Protein AF-A0A6S7KLM3-F1 (afdb_monomer_lite)

Foldseek 3Di:
DDDQADWDWDKDWDADPVVRDIDIDTPGTHDCPPNNALVSVLVRVCVVCVVVVHDLLPQQAAEDAPPCCQPPPPRHNQVVSQVVNVVVVRPHGHYYDHQPLQVLLVVVVVVQVVDPLSVVLLVLLQLLLCLQVVDPVSVVQLQPQDLPPDDVVVVVLLCVLVVLVVPDPDDDDPDPDPDDDDDDDDDDDDPDQQRADHADPRHLLVNLSNLVNCSSSVSSLLVSLVVLLPDDDDPPPVSNVSSVVSNVVSPDPSNSVCSNVSNVVSVVSNVVSVVSVDPPPPPPDD

Radius of gyration: 24.72 Å; chains: 1; bounding box: 56×42×71 Å

Secondary structure (DSSP, 8-state):
---SSPPEEEEEEEEETTTTEEEEEEEEEE--GGGG-HHHHHHHHHHHHHHTT--GGG---EEE---HHHH-TTT-HHHHHHHHHHHTT--S---EEE-HHHHHHHHHHHHHHT-HHHHHHHHHHHHHHHHHHT-HHHHHHHHH--TTS--HHHHHHHHHHHHTTTTS--S---------------------PPPP-PPPSS-GGGTHHHHHHHHHTHHHHHHHHHHHHH---STTHHHHHHHHHHHHHHT-HHHHHHHHHHHHHHHHHHHHHHHHHSTT--PPP-

Structure (mmCIF, N/CA/C/O backbone):
data_AF-A0A6S7KLM3-F1
#
_entry.id   AF-A0A6S7KLM3-F1
#
loop_
_atom_site.group_PDB
_atom_site.id
_atom_site.type_symbol
_atom_site.label_atom_id
_atom_site.label_alt_id
_atom_site.label_comp_id
_atom_site.label_asym_id
_atom_site.label_entity_id
_atom_site.label_seq_id
_atom_site.pdbx_PDB_ins_code
_atom_site.Cartn_x
_atom_site.Cartn_y
_atom_site.Cartn_z
_atom_site.occupancy
_atom_site.B_iso_or_equiv
_atom_site.auth_seq_id
_atom_site.auth_comp_id
_atom_site.auth_asym_id
_atom_site.auth_atom_id
_atom_site.pdbx_PDB_model_num
ATOM 1 N N . ARG A 1 1 ? 24.273 9.479 8.096 1.00 29.81 1 ARG A N 1
ATOM 2 C CA . ARG A 1 1 ? 23.680 10.542 7.249 1.00 29.81 1 ARG A CA 1
ATOM 3 C C . ARG A 1 1 ? 22.614 9.883 6.386 1.00 29.81 1 ARG A C 1
ATOM 5 O O . ARG A 1 1 ? 22.977 9.070 5.550 1.00 29.81 1 ARG A O 1
ATOM 12 N N . TYR A 1 2 ? 21.334 10.141 6.655 1.00 27.94 2 TYR A N 1
ATOM 13 C CA . TYR A 1 2 ? 20.240 9.697 5.788 1.00 27.94 2 TYR A CA 1
ATOM 14 C C . TYR A 1 2 ? 20.316 10.502 4.486 1.00 27.94 2 TYR A C 1
ATOM 16 O O . TYR A 1 2 ? 20.299 11.731 4.532 1.00 27.94 2 TYR A O 1
ATOM 24 N N . LEU A 1 3 ? 20.488 9.825 3.351 1.00 35.38 3 LEU A N 1
ATOM 25 C CA . LEU A 1 3 ? 20.366 10.457 2.039 1.00 35.38 3 LEU A CA 1
ATOM 26 C C . LEU A 1 3 ? 18.872 10.710 1.759 1.00 35.38 3 LEU A C 1
ATOM 28 O O . LEU A 1 3 ? 18.049 9.855 2.094 1.00 35.38 3 LEU A O 1
ATOM 32 N N . PRO A 1 4 ? 18.499 11.865 1.184 1.00 38.97 4 PRO A N 1
ATOM 33 C CA . PRO A 1 4 ? 17.130 12.122 0.759 1.00 38.97 4 PRO A CA 1
ATOM 34 C C . PRO A 1 4 ? 16.833 11.240 -0.461 1.00 38.97 4 PRO A C 1
ATOM 36 O O . PRO A 1 4 ? 17.441 11.405 -1.515 1.00 38.97 4 PRO A O 1
ATOM 39 N N . GLY A 1 5 ? 15.940 10.268 -0.282 1.00 54.34 5 GLY A N 1
ATOM 40 C CA . GLY A 1 5 ? 15.609 9.237 -1.267 1.00 54.34 5 GLY A CA 1
ATOM 41 C C . GLY A 1 5 ? 15.749 7.851 -0.642 1.00 54.34 5 GLY A C 1
ATOM 42 O O . GLY A 1 5 ? 16.851 7.429 -0.297 1.00 54.34 5 GLY A O 1
ATOM 43 N N . GLY A 1 6 ? 14.627 7.156 -0.437 1.00 66.81 6 GLY A N 1
ATOM 44 C CA . GLY A 1 6 ? 14.644 5.773 0.046 1.00 66.81 6 GLY A CA 1
ATOM 45 C C . GLY A 1 6 ? 15.422 4.842 -0.900 1.00 66.81 6 GLY A C 1
ATOM 46 O O . GLY A 1 6 ? 15.670 5.204 -2.052 1.00 66.81 6 GLY A O 1
ATOM 47 N N . PRO A 1 7 ? 15.840 3.653 -0.434 1.00 81.94 7 PRO A N 1
ATOM 48 C CA . PRO A 1 7 ? 16.515 2.686 -1.292 1.00 81.94 7 PRO A CA 1
ATOM 49 C C . PRO A 1 7 ? 15.589 2.186 -2.408 1.00 81.94 7 PRO A C 1
ATOM 51 O O . PRO A 1 7 ? 14.378 2.077 -2.220 1.00 81.94 7 PRO A O 1
ATOM 54 N N . ILE A 1 8 ? 16.175 1.826 -3.547 1.00 87.56 8 ILE A N 1
ATOM 55 C CA . ILE A 1 8 ? 15.478 1.187 -4.667 1.00 87.56 8 ILE A CA 1
ATOM 56 C C . ILE A 1 8 ? 15.732 -0.307 -4.597 1.00 87.56 8 ILE A C 1
ATOM 58 O O . ILE A 1 8 ? 16.882 -0.734 -4.544 1.00 87.56 8 ILE A O 1
ATOM 62 N N . SER A 1 9 ? 14.673 -1.107 -4.609 1.00 90.75 9 SER A N 1
ATOM 63 C CA . SER A 1 9 ? 14.779 -2.555 -4.787 1.00 90.75 9 SER A CA 1
ATOM 64 C C . SER A 1 9 ? 14.972 -2.899 -6.257 1.00 90.75 9 SER A C 1
ATOM 66 O O . SER A 1 9 ? 14.202 -2.432 -7.096 1.00 90.75 9 SER A O 1
ATOM 68 N N . ILE A 1 10 ? 15.934 -3.768 -6.555 1.00 92.31 10 ILE A N 1
ATOM 69 C CA . ILE A 1 10 ? 16.102 -4.337 -7.889 1.00 92.31 10 ILE A CA 1
ATOM 70 C C . ILE A 1 10 ? 15.686 -5.798 -7.864 1.00 92.31 10 ILE A C 1
ATOM 72 O O . ILE A 1 10 ? 16.210 -6.609 -7.098 1.00 92.31 10 ILE A O 1
ATOM 76 N N . VAL A 1 11 ? 14.750 -6.113 -8.748 1.00 92.44 11 VAL A N 1
ATOM 77 C CA . VAL A 1 11 ? 14.287 -7.462 -9.042 1.00 92.44 11 VAL A CA 1
ATOM 78 C C . VAL A 1 11 ? 14.438 -7.658 -10.542 1.00 92.44 11 VAL A C 1
ATOM 80 O O . VAL A 1 11 ? 14.061 -6.781 -11.319 1.00 92.44 11 VAL A O 1
ATOM 83 N N . VAL A 1 12 ? 15.007 -8.787 -10.949 1.00 93.00 12 VAL A N 1
ATOM 84 C CA . VAL A 1 12 ? 15.095 -9.174 -12.359 1.00 93.00 12 VAL A CA 1
ATOM 85 C C . VAL A 1 12 ? 14.238 -10.400 -12.606 1.00 93.00 12 VAL A C 1
ATOM 87 O O . VAL A 1 12 ? 14.231 -11.329 -11.801 1.00 93.00 12 VAL A O 1
ATOM 90 N N . ARG A 1 13 ? 13.533 -10.402 -13.736 1.00 91.88 13 ARG A N 1
ATOM 91 C CA . ARG A 1 13 ? 12.818 -11.569 -14.245 1.00 91.88 13 ARG A CA 1
ATOM 92 C C . ARG A 1 13 ? 13.507 -12.043 -15.515 1.00 91.88 13 ARG A C 1
ATOM 94 O O . ARG A 1 13 ? 13.741 -11.247 -16.423 1.00 91.88 13 ARG A O 1
ATOM 101 N N . TRP A 1 14 ? 13.857 -13.317 -15.557 1.00 90.62 14 TRP A N 1
ATOM 102 C CA . TRP A 1 14 ? 14.556 -13.951 -16.671 1.00 90.62 14 TRP A CA 1
ATOM 103 C C . TRP A 1 14 ? 13.931 -15.314 -16.968 1.00 90.62 14 TRP A C 1
ATOM 105 O O . TRP A 1 14 ? 13.088 -15.786 -16.211 1.00 90.62 14 TRP A O 1
ATOM 115 N N . VAL A 1 15 ? 14.279 -15.910 -18.105 1.00 90.19 15 VAL A N 1
ATOM 116 C CA . VAL A 1 15 ? 13.768 -17.227 -18.506 1.00 90.19 15 VAL A CA 1
ATOM 117 C C . VAL A 1 15 ? 14.889 -18.237 -18.351 1.00 90.19 15 VAL A C 1
ATOM 119 O O . VAL A 1 15 ? 15.942 -18.081 -18.976 1.00 90.19 15 VAL A O 1
ATOM 122 N N . ASP A 1 16 ? 14.653 -19.253 -17.530 1.00 89.69 16 ASP A N 1
ATOM 123 C CA . ASP A 1 16 ? 15.456 -20.463 -17.530 1.00 89.69 16 ASP A CA 1
ATOM 124 C C . ASP A 1 16 ? 15.030 -21.301 -18.736 1.00 89.69 16 ASP A C 1
ATOM 126 O O . ASP A 1 16 ? 13.899 -21.779 -18.825 1.00 89.69 16 ASP A O 1
ATOM 130 N N . VAL A 1 17 ? 15.929 -21.407 -19.711 1.00 90.50 17 VAL A N 1
ATOM 131 C CA . VAL A 1 17 ? 15.662 -22.098 -20.975 1.00 90.50 17 VAL A CA 1
ATOM 132 C C . VAL A 1 17 ? 15.613 -23.612 -20.775 1.00 90.50 17 VAL A C 1
ATOM 134 O O . VAL A 1 17 ? 14.893 -24.286 -21.506 1.00 90.50 17 VAL A O 1
ATOM 137 N N . GLU A 1 18 ? 16.337 -24.146 -19.790 1.00 92.19 18 GLU A N 1
ATOM 138 C CA . GLU A 1 18 ? 16.363 -25.582 -19.505 1.00 92.19 18 GLU A CA 1
ATOM 139 C C . GLU A 1 18 ? 15.082 -26.011 -18.792 1.00 92.19 18 GLU A C 1
ATOM 141 O O . GLU A 1 18 ? 14.456 -26.997 -19.180 1.00 92.19 18 GLU A O 1
ATOM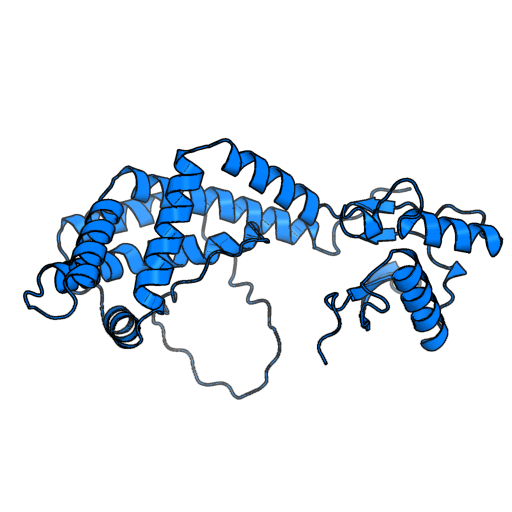 146 N N . ALA A 1 19 ? 14.653 -25.233 -17.796 1.00 90.56 19 ALA A N 1
ATOM 147 C CA . ALA A 1 19 ? 13.396 -25.474 -17.091 1.00 90.56 19 ALA A CA 1
ATOM 148 C C . ALA A 1 19 ? 12.158 -25.012 -17.885 1.00 90.56 19 ALA A C 1
ATOM 150 O O . ALA A 1 19 ? 11.041 -25.403 -17.555 1.00 90.56 19 ALA A O 1
ATOM 151 N N . ALA A 1 20 ? 12.341 -24.192 -18.928 1.00 88.88 20 ALA A N 1
ATOM 152 C CA . ALA A 1 20 ? 11.274 -23.484 -19.642 1.00 88.88 20 ALA A CA 1
ATOM 153 C C . ALA A 1 20 ? 10.367 -22.657 -18.704 1.00 88.88 20 ALA A C 1
ATOM 155 O O . ALA A 1 20 ? 9.162 -22.516 -18.928 1.00 88.88 20 ALA A O 1
ATOM 156 N N . GLU A 1 21 ? 10.959 -22.087 -17.653 1.00 88.50 21 GLU A N 1
ATOM 157 C CA . GLU A 1 21 ? 10.260 -21.341 -16.610 1.00 88.50 21 GLU A CA 1
ATOM 158 C C . GLU A 1 21 ? 10.758 -19.898 -16.531 1.00 88.50 21 GLU A C 1
ATOM 160 O O . GLU A 1 21 ? 11.937 -19.593 -16.716 1.00 88.50 21 GLU A O 1
ATOM 165 N N . ALA A 1 22 ? 9.841 -18.978 -16.228 1.00 88.94 22 ALA A N 1
ATOM 166 C CA . ALA A 1 22 ? 10.239 -17.651 -15.789 1.00 88.94 22 ALA A CA 1
ATOM 167 C C . ALA A 1 22 ? 10.767 -17.756 -14.353 1.00 88.94 22 ALA A C 1
ATOM 169 O O . ALA A 1 22 ? 10.122 -18.370 -13.505 1.00 88.94 22 ALA A O 1
ATOM 170 N N . VAL A 1 23 ? 11.895 -17.103 -14.076 1.00 90.06 23 VAL A N 1
ATOM 171 C CA . VAL A 1 23 ? 12.537 -17.016 -12.760 1.00 90.06 23 VAL A CA 1
ATOM 172 C C . VAL A 1 23 ? 12.632 -15.548 -12.345 1.00 90.06 23 VAL A C 1
ATOM 174 O O . VAL A 1 23 ? 13.011 -14.684 -13.136 1.00 90.06 23 VAL A O 1
ATOM 177 N N . GLU A 1 24 ? 12.258 -15.250 -11.102 1.00 91.19 24 GLU A N 1
ATOM 178 C CA . GLU A 1 24 ? 12.368 -13.922 -10.506 1.00 91.19 24 GLU A CA 1
ATOM 179 C C . GLU A 1 24 ? 13.455 -13.945 -9.436 1.00 91.19 24 GLU A C 1
ATOM 181 O O . GLU A 1 24 ? 13.487 -14.818 -8.569 1.00 91.19 24 GLU A O 1
ATOM 186 N N . THR A 1 25 ? 14.384 -12.998 -9.506 1.00 92.44 25 THR A N 1
ATOM 187 C CA . THR A 1 25 ? 15.531 -12.931 -8.603 1.00 92.44 25 THR A CA 1
ATOM 188 C C . THR A 1 25 ? 15.633 -11.537 -8.009 1.00 92.44 25 THR A C 1
ATOM 190 O O . THR A 1 25 ? 15.825 -10.546 -8.718 1.00 92.44 25 THR A O 1
ATOM 193 N N . PHE A 1 26 ? 15.519 -11.460 -6.685 1.00 93.19 26 PHE A N 1
ATOM 194 C CA . PHE A 1 26 ? 15.812 -10.242 -5.944 1.00 93.19 26 PHE A CA 1
ATOM 195 C C . PHE A 1 26 ? 17.327 -10.043 -5.875 1.00 93.19 26 PHE A C 1
ATOM 197 O O . PHE A 1 26 ? 18.039 -10.868 -5.307 1.00 93.19 26 PHE A O 1
ATOM 204 N N . LEU A 1 27 ? 17.815 -8.948 -6.455 1.00 92.75 27 LEU A N 1
ATOM 205 C CA . LEU A 1 27 ? 19.245 -8.642 -6.500 1.00 92.75 27 LEU A CA 1
ATOM 206 C C . LEU A 1 27 ? 19.699 -7.831 -5.284 1.00 92.75 27 LEU A C 1
ATOM 208 O O . LEU A 1 27 ? 20.828 -7.978 -4.820 1.00 92.75 27 LEU A O 1
ATOM 212 N N . GLY A 1 28 ? 18.817 -6.993 -4.737 1.00 90.62 28 GLY A N 1
ATOM 213 C CA . GLY A 1 28 ? 19.110 -6.223 -3.536 1.00 90.62 28 GLY A CA 1
ATOM 214 C C . GLY A 1 28 ? 18.509 -4.826 -3.543 1.00 90.62 28 GLY A C 1
ATOM 215 O O . GLY A 1 28 ? 17.669 -4.472 -4.372 1.00 90.62 28 GLY A O 1
ATOM 216 N N . PHE A 1 29 ? 18.972 -4.022 -2.589 1.00 92.00 29 PHE A N 1
ATOM 217 C CA . PHE A 1 29 ? 18.622 -2.614 -2.463 1.00 92.00 29 PHE A CA 1
ATOM 218 C C . PHE A 1 29 ? 19.799 -1.733 -2.876 1.00 92.00 29 PHE A C 1
ATOM 220 O O . PHE A 1 29 ? 20.900 -1.888 -2.349 1.00 92.00 29 PHE A O 1
ATOM 227 N N . LEU A 1 30 ? 19.557 -0.771 -3.764 1.00 89.62 30 LEU A N 1
ATOM 228 C CA . LEU A 1 30 ? 20.524 0.257 -4.126 1.00 89.62 30 LEU A CA 1
ATOM 229 C C . LEU A 1 30 ? 20.185 1.595 -3.465 1.00 89.62 30 LEU A C 1
ATOM 231 O O . LEU A 1 30 ? 19.010 1.955 -3.359 1.00 89.62 30 LEU A O 1
ATOM 235 N N . PRO A 1 31 ? 21.192 2.374 -3.040 1.00 86.38 31 PRO A N 1
ATOM 236 C CA . PRO A 1 31 ? 20.957 3.719 -2.542 1.00 86.38 31 PRO A CA 1
ATOM 237 C C . PRO A 1 31 ? 20.546 4.651 -3.689 1.00 86.38 31 PRO A C 1
ATOM 239 O O . PRO A 1 31 ? 21.206 4.697 -4.728 1.00 86.38 31 PRO A O 1
ATOM 242 N N . ALA A 1 32 ? 19.506 5.458 -3.477 1.00 80.69 32 ALA A N 1
ATOM 243 C CA . ALA A 1 32 ? 19.159 6.541 -4.391 1.00 80.69 32 ALA A CA 1
ATOM 244 C C . ALA A 1 32 ? 20.195 7.675 -4.270 1.00 80.69 32 ALA A C 1
ATOM 246 O O . ALA A 1 32 ? 20.144 8.510 -3.364 1.00 80.69 32 ALA A O 1
ATOM 247 N N . LYS A 1 33 ? 21.186 7.690 -5.167 1.00 80.25 33 LYS A N 1
ATOM 248 C CA . LYS A 1 33 ? 22.192 8.761 -5.233 1.00 80.25 33 LYS A CA 1
ATOM 249 C C . LYS A 1 33 ? 21.556 10.070 -5.728 1.00 80.25 33 LYS A C 1
ATOM 251 O O . LYS A 1 33 ? 20.559 10.056 -6.446 1.00 80.25 33 LYS A O 1
ATOM 256 N N . GLN A 1 34 ? 22.159 11.204 -5.356 1.00 70.62 34 GLN A N 1
ATOM 257 C CA . GLN A 1 34 ? 21.824 12.545 -5.872 1.00 70.62 34 GLN A CA 1
ATOM 258 C C . GLN A 1 34 ? 20.316 12.886 -5.846 1.00 70.62 34 GLN A C 1
ATOM 260 O O . GLN A 1 34 ? 19.773 13.400 -6.820 1.00 70.62 34 GLN A O 1
ATOM 265 N N . GLY A 1 35 ? 19.623 12.576 -4.744 1.00 71.50 35 GLY A N 1
ATOM 266 C CA . GLY A 1 35 ? 18.212 12.942 -4.561 1.00 71.50 35 GLY A CA 1
ATOM 267 C C . GLY A 1 35 ? 17.212 12.120 -5.380 1.00 71.50 35 GLY A C 1
ATOM 268 O O . GLY A 1 35 ? 16.055 12.515 -5.476 1.00 71.50 35 GLY A O 1
ATOM 269 N N . GLY A 1 36 ? 17.635 11.002 -5.984 1.00 81.69 36 GLY A N 1
ATOM 270 C CA . GLY A 1 36 ? 16.736 10.115 -6.727 1.00 81.69 36 GLY A CA 1
ATOM 271 C C . GLY A 1 36 ? 16.296 10.662 -8.086 1.00 81.69 36 GLY A C 1
ATOM 272 O O . GLY A 1 36 ? 15.195 10.364 -8.533 1.00 81.69 36 GLY A O 1
ATOM 273 N N . THR A 1 37 ? 17.126 11.469 -8.755 1.00 89.88 37 THR A N 1
ATOM 274 C CA . THR A 1 37 ? 16.833 11.914 -10.129 1.00 89.88 37 THR A CA 1
ATOM 275 C C . THR A 1 37 ? 16.872 10.742 -11.109 1.00 89.88 37 THR A C 1
ATOM 277 O O . THR A 1 37 ? 17.693 9.838 -10.967 1.00 89.88 37 THR A O 1
ATOM 280 N N . ALA A 1 38 ? 16.046 10.784 -12.158 1.00 91.75 38 ALA A N 1
ATOM 281 C CA . ALA A 1 38 ? 15.955 9.714 -13.157 1.00 91.75 38 ALA A CA 1
ATOM 282 C C . ALA A 1 38 ? 17.325 9.319 -13.735 1.00 91.75 38 ALA A C 1
ATOM 284 O O . ALA A 1 38 ? 17.634 8.133 -13.867 1.00 91.75 38 ALA A O 1
ATOM 285 N N . LYS A 1 39 ? 18.185 10.312 -14.004 1.00 92.44 39 LYS A N 1
ATOM 286 C CA . LYS A 1 39 ? 19.558 10.091 -14.469 1.00 92.44 39 LYS A CA 1
ATOM 287 C C . LYS A 1 39 ? 20.412 9.375 -13.427 1.00 92.44 39 LYS A C 1
ATOM 289 O O . LYS A 1 39 ? 21.012 8.356 -13.745 1.00 92.44 39 LYS A O 1
ATOM 294 N N . ALA A 1 40 ? 20.442 9.870 -12.190 1.00 91.69 40 ALA A N 1
ATOM 295 C CA . ALA A 1 40 ? 21.234 9.249 -11.133 1.00 91.69 40 ALA A CA 1
ATOM 296 C C . ALA A 1 40 ? 20.789 7.806 -10.855 1.00 91.69 40 ALA A C 1
ATOM 298 O O . ALA A 1 40 ? 21.630 6.948 -10.582 1.00 91.69 40 ALA A O 1
ATOM 299 N N . LEU A 1 41 ? 19.484 7.528 -10.954 1.00 92.44 41 LEU A N 1
ATOM 300 C CA . LEU A 1 41 ? 18.946 6.175 -10.843 1.00 92.44 41 LEU A CA 1
ATOM 301 C C . LEU A 1 41 ? 19.391 5.291 -12.005 1.00 92.44 41 LEU A C 1
ATOM 303 O O . LEU A 1 41 ? 19.863 4.185 -11.767 1.00 92.44 41 LEU A O 1
ATOM 307 N N . THR A 1 42 ? 19.293 5.795 -13.235 1.00 93.81 42 THR A N 1
ATOM 308 C CA . THR A 1 42 ? 19.734 5.079 -14.441 1.00 93.81 42 THR A CA 1
ATOM 309 C C . THR A 1 42 ? 21.207 4.699 -14.334 1.00 93.81 42 THR A C 1
ATOM 311 O O . THR A 1 42 ? 21.538 3.521 -14.438 1.00 93.81 42 THR A O 1
ATOM 314 N N . ASP A 1 43 ? 22.073 5.667 -14.027 1.00 93.44 43 ASP A N 1
ATOM 315 C CA . ASP A 1 43 ? 23.513 5.441 -13.876 1.00 93.44 43 ASP A CA 1
ATOM 316 C C . ASP A 1 43 ? 23.786 4.401 -12.774 1.00 93.44 43 ASP A C 1
ATOM 318 O O . ASP A 1 43 ? 24.522 3.440 -12.979 1.00 93.44 43 ASP A O 1
ATOM 322 N N . THR A 1 44 ? 23.114 4.531 -11.623 1.00 93.44 44 THR A N 1
ATOM 323 C CA . THR A 1 44 ? 23.278 3.612 -10.484 1.00 93.44 44 THR A CA 1
ATOM 324 C C . THR A 1 44 ? 22.858 2.179 -10.823 1.00 93.44 44 THR A C 1
ATOM 326 O O . THR A 1 44 ? 23.553 1.239 -10.438 1.00 93.44 44 THR A O 1
ATOM 329 N N . VAL A 1 45 ? 21.745 1.996 -11.541 1.00 93.88 45 VAL A N 1
ATOM 330 C CA . VAL A 1 45 ? 21.262 0.672 -11.962 1.00 93.88 45 VAL A CA 1
ATOM 331 C C . VAL A 1 45 ? 22.203 0.062 -13.000 1.00 93.88 45 VAL A C 1
ATOM 333 O O . VAL A 1 45 ? 22.598 -1.090 -12.845 1.00 93.88 45 VAL A O 1
ATOM 336 N N . LEU A 1 46 ? 22.609 0.820 -14.023 1.00 94.81 46 LEU A N 1
ATOM 337 C CA . LEU A 1 46 ? 23.515 0.328 -15.067 1.00 94.81 46 LEU A CA 1
ATOM 338 C C . LEU A 1 46 ? 24.896 -0.041 -14.508 1.00 94.81 46 LEU A C 1
ATOM 340 O O . LEU A 1 46 ? 25.463 -1.065 -14.889 1.00 94.81 46 LEU A O 1
ATOM 344 N N . ASP A 1 47 ? 25.439 0.760 -13.591 1.00 93.94 47 ASP A N 1
ATOM 345 C CA . ASP A 1 47 ? 26.696 0.457 -12.902 1.00 93.94 47 ASP A CA 1
ATOM 346 C C . ASP A 1 47 ? 26.585 -0.818 -12.069 1.00 93.94 47 ASP A C 1
ATOM 348 O O . ASP A 1 47 ? 27.471 -1.671 -12.117 1.00 93.94 47 ASP A O 1
ATOM 352 N N . TYR A 1 48 ? 25.483 -0.974 -11.334 1.00 94.38 48 TYR A N 1
ATOM 353 C CA . TYR A 1 48 ? 25.260 -2.154 -10.511 1.00 94.38 48 TYR A CA 1
ATOM 354 C C . TYR A 1 48 ? 25.116 -3.428 -11.346 1.00 94.38 48 TYR A C 1
ATOM 356 O O . TYR A 1 48 ? 25.780 -4.414 -11.039 1.00 94.38 48 TYR A O 1
ATOM 364 N N . LEU A 1 49 ? 24.316 -3.403 -12.420 1.00 94.75 49 LEU A N 1
ATOM 365 C CA . LEU A 1 49 ? 24.155 -4.547 -13.325 1.00 94.75 49 LEU A CA 1
ATOM 366 C C . LEU A 1 49 ? 25.506 -4.989 -13.906 1.00 94.75 49 LEU A C 1
ATOM 368 O O . LEU A 1 49 ? 25.843 -6.170 -13.842 1.00 94.75 49 LEU A O 1
ATOM 372 N N . ARG A 1 50 ? 26.328 -4.034 -14.362 1.00 94.69 50 ARG A N 1
ATOM 373 C CA . ARG A 1 50 ? 27.688 -4.313 -14.849 1.00 94.69 50 ARG A CA 1
ATOM 374 C C . ARG A 1 50 ? 28.584 -4.905 -13.764 1.00 94.69 50 ARG A C 1
ATOM 376 O O . ARG A 1 50 ? 29.308 -5.859 -14.031 1.00 94.69 50 ARG A O 1
ATOM 383 N N . HIS A 1 51 ? 28.515 -4.375 -12.544 1.00 94.44 51 HIS A N 1
ATOM 384 C CA . HIS A 1 51 ? 29.292 -4.871 -11.408 1.00 94.44 51 HIS A CA 1
ATOM 385 C C . HIS A 1 51 ? 28.962 -6.332 -11.065 1.00 94.44 51 HIS A C 1
ATOM 387 O O . HIS A 1 51 ? 29.859 -7.099 -10.730 1.00 94.44 51 HIS A O 1
ATOM 393 N N . ILE A 1 52 ? 27.695 -6.737 -11.175 1.00 94.00 52 ILE A N 1
ATOM 394 C CA . ILE A 1 52 ? 27.276 -8.135 -10.979 1.00 94.00 52 ILE A CA 1
ATOM 395 C C . ILE A 1 52 ? 27.350 -8.969 -12.265 1.00 94.00 52 ILE A C 1
ATOM 397 O O . ILE A 1 52 ? 26.782 -10.057 -12.323 1.00 94.00 52 ILE A O 1
ATOM 401 N N . THR A 1 53 ? 28.047 -8.482 -13.297 1.00 94.31 53 THR A N 1
ATOM 402 C CA . THR A 1 53 ? 28.265 -9.159 -14.588 1.00 94.31 53 THR A CA 1
ATOM 403 C C . THR A 1 53 ? 27.000 -9.444 -15.409 1.00 94.31 53 THR A C 1
ATOM 405 O O . THR A 1 53 ? 27.028 -10.243 -16.343 1.00 94.31 53 THR A O 1
ATOM 408 N N . LEU A 1 54 ? 25.892 -8.755 -15.120 1.00 93.81 54 LEU A N 1
ATOM 409 C CA . LEU A 1 54 ? 24.700 -8.771 -15.965 1.00 93.81 54 LEU A CA 1
ATOM 410 C C . LEU A 1 54 ? 24.822 -7.701 -17.048 1.00 93.81 54 LEU A C 1
ATOM 412 O O . LEU A 1 54 ? 24.903 -6.511 -16.751 1.00 93.81 54 LEU A O 1
ATOM 416 N N . ASP A 1 55 ? 24.798 -8.129 -18.309 1.00 94.00 55 ASP A N 1
ATOM 417 C CA . ASP A 1 55 ? 24.840 -7.224 -19.455 1.00 94.00 55 ASP A CA 1
ATOM 418 C C . ASP A 1 55 ? 23.515 -6.446 -19.590 1.00 94.00 55 ASP A C 1
ATOM 420 O O . ASP A 1 55 ? 22.483 -7.046 -19.922 1.00 94.00 55 ASP A O 1
ATOM 424 N N . PRO A 1 56 ? 23.513 -5.111 -19.397 1.00 93.88 56 PRO A N 1
ATOM 425 C CA . PRO A 1 56 ? 22.300 -4.314 -19.515 1.00 93.88 56 PRO A CA 1
ATOM 426 C C . PRO A 1 56 ? 21.690 -4.330 -20.926 1.00 93.88 56 PRO A C 1
ATOM 428 O O . PRO A 1 56 ? 20.496 -4.082 -21.066 1.00 93.88 56 PRO A O 1
ATOM 431 N N . LYS A 1 57 ? 22.444 -4.689 -21.978 1.00 94.06 57 LYS A N 1
ATOM 432 C CA . LYS A 1 57 ? 21.909 -4.835 -23.350 1.00 94.06 57 LYS A CA 1
ATOM 433 C C . LYS A 1 57 ? 20.861 -5.941 -23.473 1.00 94.06 57 LYS A C 1
ATOM 435 O O . LYS A 1 57 ? 20.091 -5.970 -24.435 1.00 94.06 57 LYS A O 1
ATOM 440 N N . ARG A 1 58 ? 20.823 -6.862 -22.505 1.00 92.62 58 ARG A N 1
ATOM 441 C CA . ARG A 1 58 ? 19.861 -7.968 -22.448 1.00 92.62 58 ARG A CA 1
ATOM 442 C C . ARG A 1 58 ? 18.523 -7.581 -21.821 1.00 92.62 58 ARG A C 1
ATOM 444 O O . ARG A 1 58 ? 17.643 -8.433 -21.741 1.00 92.62 58 ARG A O 1
ATOM 451 N N . ILE A 1 59 ? 18.337 -6.329 -21.402 1.00 94.00 59 ILE A N 1
ATOM 452 C CA . ILE A 1 59 ? 17.042 -5.845 -20.917 1.00 94.00 59 ILE A CA 1
ATOM 453 C C . ILE A 1 59 ? 16.019 -5.919 -22.061 1.00 94.00 59 ILE A C 1
ATOM 455 O O . ILE A 1 59 ? 16.208 -5.335 -23.128 1.00 94.00 59 ILE A O 1
ATOM 459 N N . ARG A 1 60 ? 14.925 -6.654 -21.829 1.00 93.62 60 ARG A N 1
ATOM 460 C CA . ARG A 1 60 ? 13.811 -6.832 -22.781 1.00 93.62 60 ARG A CA 1
ATOM 461 C C . ARG A 1 60 ? 12.485 -6.258 -22.302 1.00 93.62 60 ARG A C 1
ATOM 463 O O . ARG A 1 60 ? 11.541 -6.224 -23.072 1.00 93.62 60 ARG A O 1
ATOM 470 N N . GLY A 1 61 ? 12.418 -5.775 -21.069 1.00 93.38 61 GLY A N 1
ATOM 471 C CA . GLY A 1 61 ? 11.216 -5.190 -20.494 1.00 93.38 61 GLY A CA 1
ATOM 472 C C . GLY A 1 61 ? 11.556 -4.388 -19.249 1.00 93.38 61 GLY A C 1
ATOM 473 O O . GLY A 1 61 ? 12.616 -4.572 -18.646 1.00 93.38 61 GLY A O 1
ATOM 474 N N . GLN A 1 62 ? 10.673 -3.463 -18.897 1.00 93.50 62 GLN A N 1
ATOM 475 C CA . GLN A 1 62 ? 10.847 -2.541 -17.785 1.00 93.50 62 GLN A CA 1
ATOM 476 C C . GLN A 1 62 ? 9.538 -2.452 -16.995 1.00 93.50 62 GLN A C 1
ATOM 478 O O . GLN A 1 62 ? 8.495 -2.192 -17.587 1.00 93.50 62 GLN A O 1
ATOM 483 N N . GLY A 1 63 ? 9.581 -2.632 -15.672 1.00 91.69 63 GLY A N 1
ATOM 484 C CA . GLY A 1 63 ? 8.391 -2.571 -14.815 1.00 91.69 63 GLY A CA 1
ATOM 485 C C . GLY A 1 63 ? 8.647 -1.808 -13.517 1.00 91.69 63 GLY A C 1
ATOM 486 O O . GLY A 1 63 ? 9.513 -2.195 -12.735 1.00 91.69 63 GLY A O 1
ATOM 487 N N . TYR A 1 64 ? 7.912 -0.717 -13.292 1.00 89.94 64 TYR A N 1
ATOM 488 C CA . TYR A 1 64 ? 7.993 0.119 -12.080 1.00 89.94 64 TYR A CA 1
ATOM 489 C C . TYR A 1 64 ? 6.758 1.026 -11.936 1.00 89.94 64 TYR A C 1
ATOM 491 O O . TYR A 1 64 ? 5.816 0.949 -12.729 1.00 89.94 64 TYR A O 1
ATOM 499 N N . ASP A 1 65 ? 6.713 1.834 -10.870 1.00 84.31 65 ASP A N 1
ATOM 500 C CA . ASP A 1 65 ? 5.596 2.741 -10.592 1.00 84.31 65 ASP A CA 1
ATOM 501 C C . ASP A 1 65 ? 5.481 3.905 -11.597 1.00 84.31 65 ASP A C 1
ATOM 503 O O . ASP A 1 65 ? 6.348 4.155 -12.438 1.00 84.31 65 ASP A O 1
ATOM 507 N N . GLY A 1 66 ? 4.346 4.602 -11.526 1.00 83.81 66 GLY A N 1
ATOM 508 C CA . GLY A 1 66 ? 4.038 5.758 -12.363 1.00 83.81 66 GLY A CA 1
ATOM 509 C C . GLY A 1 66 ? 4.634 7.073 -11.857 1.00 83.81 66 GLY A C 1
ATOM 510 O O . GLY A 1 66 ? 4.188 8.131 -12.294 1.00 83.81 66 GLY A O 1
ATOM 511 N N . ALA A 1 67 ? 5.608 7.063 -10.938 1.00 86.75 67 ALA A N 1
ATOM 512 C CA . ALA A 1 67 ? 6.222 8.308 -10.495 1.00 86.75 67 ALA A CA 1
ATOM 513 C C . ALA A 1 67 ? 6.889 9.019 -11.683 1.00 86.75 67 ALA A C 1
ATOM 515 O O . ALA A 1 67 ? 7.463 8.380 -12.568 1.00 86.75 67 ALA A O 1
ATOM 516 N N . SER A 1 68 ? 6.853 10.355 -11.695 1.00 87.88 68 SER A N 1
ATOM 517 C CA . SER A 1 68 ? 7.409 11.165 -12.795 1.00 87.88 68 SER A CA 1
ATOM 518 C C . SER A 1 68 ? 8.894 10.865 -13.061 1.00 87.88 68 SER A C 1
ATOM 520 O O . SER A 1 68 ? 9.327 10.789 -14.207 1.00 87.88 68 SER A O 1
ATOM 522 N N . VAL A 1 69 ? 9.666 10.587 -12.006 1.00 90.19 69 VAL A N 1
ATOM 523 C CA . VAL A 1 69 ? 11.072 10.158 -12.107 1.00 90.19 69 VAL A CA 1
ATOM 524 C C . VAL A 1 69 ? 11.221 8.852 -12.896 1.00 90.19 69 VAL A C 1
ATOM 526 O O . VAL A 1 69 ? 12.175 8.696 -13.657 1.00 90.19 69 VAL A O 1
ATOM 529 N N . MET A 1 70 ? 10.290 7.917 -12.724 1.00 89.50 70 MET A N 1
ATOM 530 C CA . MET A 1 70 ? 10.362 6.585 -13.317 1.00 89.50 70 MET A CA 1
ATOM 531 C C . MET A 1 70 ? 9.774 6.556 -14.733 1.00 89.50 70 MET A C 1
ATOM 533 O O . MET A 1 70 ? 10.378 5.995 -15.645 1.00 89.50 70 MET A O 1
ATOM 537 N N . SER A 1 71 ? 8.628 7.211 -14.923 1.00 89.25 71 SER A N 1
ATOM 538 C CA . SER A 1 71 ? 7.775 7.092 -16.115 1.00 89.25 71 SER A CA 1
ATOM 539 C C . SER A 1 71 ? 7.647 8.376 -16.950 1.00 89.25 71 SER A C 1
ATOM 541 O O . SER A 1 71 ? 6.910 8.404 -17.936 1.00 89.25 71 SER A O 1
ATOM 543 N N . GLY A 1 72 ? 8.348 9.450 -16.573 1.00 89.62 72 GLY A N 1
ATOM 544 C CA . GLY A 1 72 ? 8.250 10.757 -17.219 1.00 89.62 72 GLY A CA 1
ATOM 545 C C . GLY A 1 72 ? 8.533 10.725 -18.724 1.00 89.62 72 GLY A C 1
ATOM 546 O O . GLY A 1 72 ? 9.544 10.192 -19.182 1.00 89.62 72 GLY A O 1
ATOM 547 N N . SER A 1 73 ? 7.670 11.383 -19.503 1.00 85.00 73 SER A N 1
ATOM 548 C CA . SER A 1 73 ? 7.723 11.398 -20.976 1.00 85.00 73 SER A CA 1
ATOM 549 C C . SER A 1 73 ? 8.977 12.058 -21.559 1.00 85.00 73 SER A C 1
ATOM 551 O O . SER A 1 73 ? 9.329 11.818 -22.714 1.00 85.00 73 SER A O 1
ATOM 553 N N . LYS A 1 74 ? 9.662 12.889 -20.768 1.00 82.19 74 LYS A N 1
ATOM 554 C CA . LYS A 1 74 ? 10.909 13.567 -21.132 1.00 82.19 74 LYS A CA 1
ATOM 555 C C . LYS A 1 74 ? 11.931 13.352 -20.021 1.00 82.19 74 LYS A C 1
ATOM 557 O O . LYS A 1 74 ? 11.924 14.061 -19.022 1.00 82.19 74 LYS A O 1
ATOM 562 N N . GLY A 1 75 ? 12.799 12.359 -20.199 1.00 87.00 75 GLY A N 1
ATOM 563 C CA . GLY A 1 75 ? 13.904 12.092 -19.272 1.00 87.00 75 GLY A CA 1
ATOM 564 C C . GLY A 1 75 ? 13.538 11.279 -18.029 1.00 87.00 75 GLY A C 1
ATOM 565 O O . GLY A 1 75 ? 14.326 11.270 -17.087 1.00 87.00 75 GLY A O 1
ATOM 566 N N . GLY A 1 76 ? 12.390 10.592 -18.019 1.00 92.06 76 GLY A N 1
ATOM 567 C CA . GLY A 1 76 ? 12.119 9.540 -17.038 1.00 92.06 76 GLY A CA 1
ATOM 568 C C . GLY A 1 76 ? 13.091 8.366 -17.186 1.00 92.06 76 GLY A C 1
ATOM 569 O O . GLY A 1 76 ? 13.691 8.167 -18.247 1.00 92.06 76 GLY A O 1
ATOM 570 N N . PHE A 1 77 ? 13.247 7.582 -16.120 1.00 93.88 77 PHE A N 1
ATOM 571 C CA . PHE A 1 77 ? 14.096 6.386 -16.098 1.00 93.88 77 PHE A CA 1
ATOM 572 C C . PHE A 1 77 ? 13.795 5.448 -17.282 1.00 93.88 77 PHE A C 1
ATOM 574 O O . PHE A 1 77 ? 14.720 4.975 -17.942 1.00 93.88 77 PHE A O 1
ATOM 581 N N . ASN A 1 78 ? 12.514 5.272 -17.631 1.00 94.25 78 ASN A N 1
ATOM 582 C CA . ASN A 1 78 ? 12.066 4.503 -18.796 1.00 94.25 78 ASN A CA 1
ATOM 583 C C . ASN A 1 78 ? 12.669 4.954 -20.124 1.00 94.25 78 ASN A C 1
ATOM 585 O O . ASN A 1 78 ? 13.114 4.133 -20.935 1.00 94.25 78 ASN A O 1
ATOM 589 N N . ILE A 1 79 ? 12.694 6.264 -20.351 1.00 94.38 79 ILE A N 1
ATOM 590 C CA . ILE A 1 79 ? 13.249 6.859 -21.560 1.00 94.38 79 ILE A CA 1
ATOM 591 C C . ILE A 1 79 ? 14.770 6.742 -21.548 1.00 94.38 79 ILE A C 1
ATOM 593 O O . ILE A 1 79 ? 15.361 6.425 -22.578 1.00 94.38 79 ILE A O 1
ATOM 597 N N . LEU A 1 80 ? 15.411 6.950 -20.397 1.00 95.69 80 LEU A N 1
ATOM 598 C CA . LEU A 1 80 ? 16.868 6.891 -20.282 1.00 95.69 80 LEU A CA 1
ATOM 599 C C . LEU A 1 80 ? 17.419 5.479 -20.519 1.00 95.69 80 LEU A C 1
ATOM 601 O O . LEU A 1 80 ? 18.365 5.335 -21.291 1.00 95.69 80 LEU A O 1
ATOM 605 N N . ILE A 1 81 ? 16.793 4.440 -19.958 1.00 95.44 81 ILE A N 1
ATOM 606 C CA . ILE A 1 81 ? 17.143 3.042 -20.260 1.00 95.44 81 ILE A CA 1
ATOM 607 C C . ILE A 1 81 ? 16.913 2.736 -21.743 1.00 95.44 81 ILE A C 1
ATOM 609 O O . ILE A 1 81 ? 17.783 2.167 -22.398 1.00 95.44 81 ILE A O 1
ATOM 613 N N . SER A 1 82 ? 15.783 3.168 -22.309 1.00 94.06 82 SER A N 1
ATOM 614 C CA . SER A 1 82 ? 15.491 2.957 -23.734 1.00 94.06 82 SER A CA 1
ATOM 615 C C . SER A 1 82 ? 16.522 3.631 -24.647 1.00 94.06 82 SER A C 1
ATOM 617 O O . SER A 1 82 ? 16.922 3.061 -25.661 1.00 94.06 82 SER A O 1
ATOM 619 N N . ASN A 1 83 ? 16.971 4.837 -24.294 1.00 94.69 83 ASN A N 1
ATOM 620 C CA . ASN A 1 83 ? 18.002 5.562 -25.033 1.00 94.69 83 ASN A CA 1
ATOM 621 C C . ASN A 1 83 ? 19.364 4.873 -24.923 1.00 94.69 83 ASN A C 1
ATOM 623 O O . ASN A 1 83 ? 20.044 4.735 -25.937 1.00 94.69 83 ASN A O 1
ATOM 627 N N . TYR A 1 84 ? 19.727 4.396 -23.728 1.00 95.19 84 TYR A N 1
ATOM 628 C CA . TYR A 1 84 ? 20.938 3.603 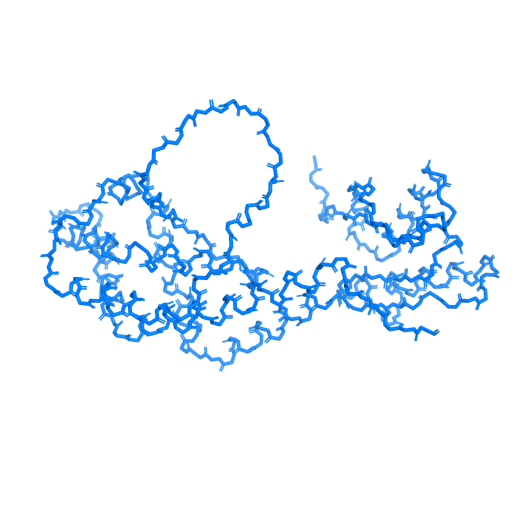-23.517 1.00 95.19 84 TYR A CA 1
ATOM 629 C C . TYR A 1 84 ? 20.947 2.346 -24.404 1.00 95.19 84 TYR A C 1
ATOM 631 O O . TYR A 1 84 ? 21.904 2.112 -25.140 1.00 95.19 84 TYR A O 1
ATOM 639 N N . LEU A 1 85 ? 19.851 1.579 -24.420 1.00 95.62 85 LEU A N 1
ATOM 640 C CA . LEU A 1 85 ? 19.740 0.373 -25.248 1.00 95.62 85 LEU A CA 1
ATOM 641 C C . LEU A 1 85 ? 19.914 0.684 -26.742 1.00 95.62 85 LEU A C 1
ATOM 643 O O . LEU A 1 85 ? 20.650 -0.019 -27.436 1.00 95.62 85 LEU A O 1
ATOM 647 N N . LYS A 1 86 ? 19.311 1.777 -27.226 1.00 94.50 86 LYS A N 1
ATOM 648 C CA . LYS A 1 86 ? 19.487 2.242 -28.611 1.00 94.50 86 LYS A CA 1
ATOM 649 C C . LYS A 1 86 ? 20.936 2.622 -28.914 1.00 94.50 86 LYS A C 1
ATOM 651 O O . LYS A 1 86 ? 21.440 2.241 -29.966 1.00 94.50 86 LYS A O 1
ATOM 656 N N . SER A 1 87 ? 21.614 3.338 -28.010 1.00 94.88 87 SER A N 1
ATOM 657 C CA . SER A 1 87 ? 23.026 3.707 -28.205 1.00 94.88 87 SER A CA 1
ATOM 658 C C . SER A 1 87 ? 23.966 2.502 -28.226 1.00 94.88 87 SER A C 1
ATOM 660 O O . SER A 1 87 ? 24.995 2.545 -28.889 1.00 94.88 87 SER A O 1
ATOM 662 N N . GLU A 1 88 ? 23.591 1.408 -27.561 1.00 94.62 88 GLU A N 1
ATOM 663 C CA . GLU A 1 88 ? 24.353 0.155 -27.537 1.00 94.62 88 GLU A CA 1
ATOM 664 C C . GLU A 1 88 ? 24.031 -0.793 -28.709 1.00 94.62 88 GLU A C 1
ATOM 666 O O . GLU A 1 88 ? 24.529 -1.922 -28.739 1.00 94.62 88 GLU A O 1
ATOM 671 N N . GLY A 1 89 ? 23.206 -0.355 -29.670 1.00 93.50 89 GLY A N 1
ATOM 672 C CA . GLY A 1 89 ? 22.853 -1.115 -30.872 1.00 93.50 89 GLY A CA 1
ATOM 673 C C . GLY A 1 89 ? 21.720 -2.131 -30.686 1.00 93.50 89 GLY A C 1
ATOM 674 O O . GLY A 1 89 ? 21.526 -2.997 -31.538 1.00 93.50 89 GLY A O 1
ATOM 675 N N . VAL A 1 90 ? 20.959 -2.056 -29.590 1.00 94.06 90 VAL A N 1
ATOM 676 C CA . VAL A 1 90 ? 19.828 -2.960 -29.348 1.00 94.06 90 VAL A CA 1
ATOM 677 C C . VAL A 1 90 ? 18.623 -2.526 -30.187 1.00 94.06 90 VAL A C 1
ATOM 679 O O . VAL A 1 90 ? 18.074 -1.443 -29.997 1.00 94.06 90 VAL A O 1
ATOM 682 N N . THR A 1 91 ? 18.198 -3.388 -31.112 1.00 87.50 91 THR A N 1
ATOM 683 C CA . THR A 1 91 ? 17.101 -3.108 -32.058 1.00 87.50 91 THR A CA 1
ATOM 684 C C . THR A 1 91 ? 15.719 -3.487 -31.529 1.00 87.50 91 THR A C 1
ATOM 686 O O . THR A 1 91 ? 14.730 -2.854 -31.890 1.00 87.50 91 THR A O 1
ATOM 689 N N . SER A 1 92 ? 15.635 -4.494 -30.655 1.00 88.38 92 SER A N 1
ATOM 690 C CA . SER A 1 92 ? 14.377 -4.881 -30.007 1.00 88.38 92 SER A CA 1
ATOM 691 C C . SER A 1 92 ? 14.003 -3.867 -28.922 1.00 88.38 92 SER A C 1
ATOM 693 O O . SER A 1 92 ? 14.840 -3.584 -28.059 1.00 88.38 92 SER A O 1
ATOM 695 N N . PRO A 1 93 ? 12.758 -3.359 -28.896 1.00 86.06 93 PRO A N 1
ATOM 696 C CA . PRO A 1 93 ? 12.311 -2.466 -27.836 1.00 86.06 93 PRO A CA 1
ATOM 697 C C . PRO A 1 93 ? 12.268 -3.196 -26.487 1.00 86.06 93 PRO A C 1
ATOM 699 O O . PRO A 1 93 ? 12.008 -4.397 -26.427 1.00 86.06 93 PRO A O 1
ATOM 702 N N . ALA A 1 94 ? 12.498 -2.448 -25.408 1.00 92.25 94 ALA A N 1
ATOM 703 C CA . ALA A 1 94 ? 12.257 -2.884 -24.036 1.00 92.25 94 ALA A CA 1
ATOM 704 C C . ALA A 1 94 ? 11.051 -2.103 -23.487 1.00 92.25 94 ALA A C 1
ATOM 706 O O . ALA A 1 94 ? 11.249 -1.018 -22.923 1.00 92.25 94 ALA A O 1
ATOM 707 N N . PRO A 1 95 ? 9.809 -2.576 -23.716 1.00 91.06 95 PRO A N 1
ATOM 708 C CA . PRO A 1 95 ? 8.607 -1.851 -23.330 1.00 91.06 95 PRO A CA 1
ATOM 709 C C . PRO A 1 95 ? 8.565 -1.588 -21.826 1.00 91.06 95 PRO A C 1
ATOM 711 O O . PRO A 1 95 ? 9.037 -2.388 -21.015 1.00 91.06 95 PRO A O 1
ATOM 714 N N . PHE A 1 96 ? 7.993 -0.440 -21.478 1.00 91.06 96 PHE A N 1
ATOM 715 C CA . PHE A 1 96 ? 7.715 -0.063 -20.104 1.00 91.06 96 PHE A CA 1
ATOM 716 C C . PHE A 1 96 ? 6.268 -0.408 -19.747 1.00 91.06 96 PHE A C 1
ATOM 718 O O . PHE A 1 96 ? 5.342 0.000 -20.446 1.00 91.06 96 PHE A O 1
ATOM 725 N N . VAL A 1 97 ? 6.098 -1.132 -18.642 1.00 89.75 97 VAL A N 1
ATOM 726 C CA . VAL A 1 97 ? 4.813 -1.538 -18.078 1.00 89.75 97 VAL A CA 1
ATOM 727 C C . VAL A 1 97 ? 4.632 -0.871 -16.716 1.00 89.75 97 VAL A C 1
ATOM 729 O O . VAL A 1 97 ? 5.464 -1.005 -15.813 1.00 89.75 97 VAL A O 1
ATOM 732 N N . HIS A 1 98 ? 3.523 -0.150 -16.557 1.00 87.62 98 HIS A N 1
ATOM 733 C CA . HIS A 1 98 ? 3.153 0.440 -15.275 1.00 87.62 98 HIS A CA 1
ATOM 734 C C . HIS A 1 98 ? 2.803 -0.642 -14.253 1.00 87.62 98 HIS A C 1
ATOM 736 O O . HIS A 1 98 ? 2.088 -1.597 -14.550 1.00 87.62 98 HIS A O 1
ATOM 742 N N . CYS A 1 99 ? 3.250 -0.453 -13.013 1.00 88.75 99 CYS A N 1
ATOM 743 C CA . CYS A 1 99 ? 2.926 -1.356 -11.919 1.00 88.75 99 CYS A CA 1
ATOM 744 C C . CYS A 1 99 ? 1.407 -1.420 -11.666 1.00 88.75 99 CYS A C 1
ATOM 746 O O . CYS A 1 99 ? 0.806 -0.482 -11.137 1.00 88.75 99 CYS A O 1
ATOM 748 N N . ALA A 1 100 ? 0.789 -2.558 -11.989 1.00 87.44 100 ALA A N 1
ATOM 749 C CA . ALA A 1 100 ? -0.651 -2.756 -11.836 1.00 87.44 100 ALA A CA 1
ATOM 750 C C . ALA A 1 100 ? -1.124 -2.607 -10.380 1.00 87.44 100 ALA A C 1
ATOM 752 O O . ALA A 1 100 ? -2.180 -2.029 -10.126 1.00 87.44 100 ALA A O 1
ATOM 753 N N . SER A 1 101 ? -0.326 -3.059 -9.406 1.00 85.44 101 SER A N 1
ATOM 754 C CA . SER A 1 101 ? -0.659 -2.910 -7.983 1.00 85.44 101 SER A CA 1
ATOM 755 C C . SER A 1 101 ? -0.609 -1.450 -7.514 1.00 85.44 101 SER A C 1
ATOM 757 O O . SER A 1 101 ? -1.397 -1.055 -6.654 1.00 85.44 101 SER A O 1
ATOM 759 N N . HIS A 1 102 ? 0.256 -0.624 -8.112 1.00 84.38 102 HIS A N 1
ATOM 760 C CA . HIS A 1 102 ? 0.257 0.818 -7.879 1.00 84.38 102 HIS A CA 1
ATOM 761 C C . HIS A 1 102 ? -0.994 1.473 -8.473 1.00 84.38 102 HIS A C 1
ATOM 763 O O . HIS A 1 102 ? -1.659 2.235 -7.777 1.00 84.38 102 HIS A O 1
ATOM 769 N N . ASN A 1 103 ? -1.368 1.117 -9.707 1.00 88.50 103 ASN A N 1
ATOM 770 C CA . ASN A 1 103 ? -2.579 1.630 -10.356 1.00 88.50 103 ASN A CA 1
ATOM 771 C C . ASN A 1 103 ? -3.847 1.273 -9.570 1.00 88.50 103 ASN A C 1
ATOM 773 O O . ASN A 1 103 ? -4.682 2.142 -9.337 1.00 88.50 103 ASN A O 1
ATOM 777 N N . LEU A 1 104 ? -3.962 0.027 -9.093 1.00 90.06 104 LEU A N 1
ATOM 778 C CA . LEU A 1 104 ? -5.056 -0.382 -8.208 1.00 90.06 104 LEU A CA 1
ATOM 779 C C . LEU A 1 104 ? -5.109 0.503 -6.956 1.00 90.06 104 LEU A C 1
ATOM 781 O O . LEU A 1 104 ? -6.172 0.982 -6.575 1.00 90.06 104 LEU A O 1
ATOM 785 N N . ASN A 1 105 ? -3.960 0.758 -6.330 1.00 90.12 105 ASN A N 1
ATOM 786 C CA . ASN A 1 105 ? -3.891 1.602 -5.143 1.00 90.12 105 ASN A CA 1
ATOM 787 C C . ASN A 1 105 ? -4.280 3.065 -5.426 1.00 90.12 105 ASN A C 1
ATOM 789 O O . ASN A 1 105 ? -4.901 3.682 -4.568 1.00 90.12 105 ASN A O 1
ATOM 793 N N . LEU A 1 106 ? -3.947 3.610 -6.602 1.00 89.19 106 LEU A N 1
ATOM 794 C CA . LEU A 1 106 ? -4.372 4.951 -7.023 1.00 89.19 106 LEU A CA 1
ATOM 795 C C . LEU A 1 106 ? -5.893 5.032 -7.186 1.00 89.19 106 LEU A C 1
ATOM 797 O O . LEU A 1 106 ? -6.517 5.869 -6.546 1.00 89.19 106 LEU A O 1
ATOM 801 N N . VAL A 1 107 ? -6.493 4.102 -7.935 1.00 91.25 107 VAL A N 1
ATOM 802 C CA . VAL A 1 107 ? -7.953 4.054 -8.128 1.00 91.25 107 VAL A CA 1
ATOM 803 C C . VAL A 1 107 ? -8.689 3.944 -6.790 1.00 91.25 107 VAL A C 1
ATOM 805 O O . VAL A 1 107 ? -9.720 4.579 -6.593 1.00 91.25 107 VAL A O 1
ATOM 808 N N . LEU A 1 108 ? -8.152 3.168 -5.844 1.00 91.62 108 LEU A N 1
ATOM 809 C CA . LEU A 1 108 ? -8.732 3.038 -4.506 1.00 91.62 108 LEU A CA 1
ATOM 810 C C . LEU A 1 108 ? -8.609 4.312 -3.664 1.00 91.62 108 LEU A C 1
ATOM 812 O O . LEU A 1 108 ? -9.542 4.618 -2.925 1.00 91.62 108 LEU A O 1
ATOM 816 N N . ASN A 1 109 ? -7.490 5.043 -3.760 1.00 90.81 109 ASN A N 1
ATOM 817 C CA . ASN A 1 109 ? -7.373 6.356 -3.120 1.00 90.81 109 ASN A CA 1
ATOM 818 C C . ASN A 1 109 ? -8.467 7.287 -3.649 1.00 90.81 109 ASN A C 1
ATOM 820 O O . ASN A 1 109 ? -9.259 7.786 -2.854 1.00 90.81 109 ASN A O 1
ATOM 824 N N . ASP A 1 110 ? -8.569 7.429 -4.971 1.00 91.12 110 ASP A N 1
ATOM 825 C CA . ASP A 1 110 ? -9.524 8.338 -5.611 1.00 91.12 110 ASP A CA 1
ATOM 826 C C . ASP A 1 110 ? -10.980 7.968 -5.274 1.00 91.12 110 ASP A C 1
ATOM 828 O O . ASP A 1 110 ? -11.801 8.834 -4.967 1.00 91.12 110 ASP A O 1
ATOM 832 N N . ALA A 1 111 ? -11.301 6.668 -5.271 1.00 91.06 111 ALA A N 1
ATOM 833 C CA . ALA A 1 111 ? -12.635 6.166 -4.942 1.00 91.06 111 ALA A CA 1
ATOM 834 C C . ALA A 1 111 ? -13.037 6.415 -3.479 1.00 91.06 111 ALA A C 1
ATOM 836 O O . ALA A 1 111 ? -14.216 6.594 -3.179 1.00 91.06 111 ALA A O 1
ATOM 837 N N . VAL A 1 112 ? -12.081 6.414 -2.549 1.00 91.06 112 VAL A N 1
ATOM 838 C CA . VAL A 1 112 ? -12.358 6.732 -1.141 1.00 91.06 112 VAL A CA 1
ATOM 839 C C . VAL A 1 112 ? -12.431 8.236 -0.936 1.00 91.06 112 VAL A C 1
ATOM 841 O O . VAL A 1 112 ? -13.295 8.703 -0.198 1.00 91.06 112 VAL A O 1
ATOM 844 N N . GLU A 1 113 ? -11.544 8.997 -1.573 1.00 90.31 113 GLU A N 1
ATOM 845 C CA . GLU A 1 113 ? -11.480 10.452 -1.428 1.00 90.31 113 GLU A CA 1
ATOM 846 C C . GLU A 1 113 ? -12.739 11.159 -1.947 1.00 90.31 113 GLU A C 1
ATOM 848 O O . GLU A 1 113 ? -13.075 12.244 -1.475 1.00 90.31 113 GLU A O 1
ATOM 853 N N . CYS A 1 114 ? -13.493 10.534 -2.854 1.00 92.38 114 CYS A N 1
ATOM 854 C CA . CYS A 1 114 ? -14.770 11.070 -3.317 1.00 92.38 114 CYS A CA 1
ATOM 855 C C . CYS A 1 114 ? -15.974 10.706 -2.424 1.00 92.38 114 CYS A C 1
ATOM 857 O O . CYS A 1 114 ? -17.079 11.190 -2.671 1.00 92.38 114 CYS A O 1
ATOM 859 N N . ASN A 1 115 ? -15.789 9.891 -1.376 1.00 93.50 115 ASN A N 1
ATOM 860 C CA . ASN A 1 115 ? -16.866 9.412 -0.508 1.00 93.50 115 ASN A CA 1
ATOM 861 C C . ASN A 1 115 ? -16.650 9.825 0.962 1.00 93.50 115 ASN A C 1
ATOM 863 O O . ASN A 1 115 ? -15.799 9.287 1.675 1.00 93.50 115 ASN A O 1
ATOM 867 N N . ALA A 1 116 ? -17.484 10.753 1.443 1.00 95.31 116 ALA A N 1
ATOM 868 C CA . ALA A 1 116 ? -17.388 11.292 2.800 1.00 95.31 116 ALA A CA 1
ATOM 869 C C . ALA A 1 116 ? -17.556 10.224 3.896 1.00 95.31 116 ALA A C 1
ATOM 871 O O . ALA A 1 116 ? -16.844 10.265 4.899 1.00 95.31 116 ALA A O 1
ATOM 872 N N . ASP A 1 117 ? -18.447 9.247 3.711 1.00 94.62 117 ASP A N 1
ATOM 873 C CA . ASP A 1 117 ? -18.672 8.184 4.696 1.00 94.62 117 ASP A CA 1
ATOM 874 C C . ASP A 1 117 ? -17.441 7.289 4.853 1.00 94.62 117 ASP A C 1
ATOM 876 O O . ASP A 1 117 ? -17.066 6.914 5.963 1.00 94.62 117 ASP A O 1
ATOM 880 N N . SER A 1 118 ? -16.758 7.015 3.745 1.00 94.31 118 SER A N 1
ATOM 881 C CA . SER A 1 118 ? -15.522 6.238 3.699 1.00 94.31 118 SER A CA 1
ATOM 882 C C . SER A 1 118 ? -14.381 6.988 4.379 1.00 94.31 118 SER A C 1
ATOM 884 O O . SER A 1 118 ? -13.673 6.418 5.211 1.00 94.31 118 SER A O 1
ATOM 886 N N . ILE A 1 119 ? -14.236 8.284 4.090 1.00 94.62 119 ILE A N 1
ATOM 887 C CA . ILE A 1 119 ? -13.264 9.154 4.766 1.00 94.62 119 ILE A CA 1
ATOM 888 C C . ILE A 1 119 ? -13.518 9.164 6.277 1.00 94.62 119 ILE A C 1
ATOM 890 O O . ILE A 1 119 ? -12.593 8.944 7.062 1.00 94.62 119 ILE A O 1
ATOM 894 N N . ASN A 1 120 ? -14.768 9.383 6.690 1.00 95.44 120 ASN A N 1
ATOM 895 C CA . ASN A 1 120 ? -15.160 9.425 8.096 1.00 95.44 120 ASN A CA 1
ATOM 896 C C . ASN A 1 120 ? -14.896 8.087 8.794 1.00 95.44 120 ASN A C 1
ATOM 898 O O . ASN A 1 120 ? -14.338 8.068 9.890 1.00 95.44 120 ASN A O 1
ATOM 902 N N . PHE A 1 121 ? -15.222 6.973 8.138 1.00 96.19 121 PHE A N 1
ATOM 903 C CA . PHE A 1 121 ? -14.955 5.631 8.640 1.00 96.19 121 PHE A CA 1
ATOM 904 C C . PHE A 1 121 ? -13.462 5.395 8.904 1.00 96.19 121 PHE A C 1
ATOM 906 O O . PHE A 1 121 ? -13.080 5.013 10.011 1.00 96.19 121 PHE A O 1
ATOM 913 N N . PHE A 1 122 ? -12.590 5.653 7.923 1.00 95.69 122 PHE A N 1
ATOM 914 C CA . PHE A 1 122 ? -11.149 5.459 8.115 1.00 95.69 122 PHE A CA 1
ATOM 915 C C . PHE A 1 122 ? -10.556 6.451 9.123 1.00 95.69 122 PHE A C 1
ATOM 917 O O . PHE A 1 122 ? -9.638 6.092 9.861 1.00 95.69 122 PHE A O 1
ATOM 924 N N . SER A 1 123 ? -11.103 7.665 9.212 1.00 95.50 123 SER A N 1
ATOM 925 C CA . SER A 1 123 ? -10.730 8.629 10.250 1.00 95.50 123 SER A CA 1
ATOM 926 C C . SER A 1 123 ? -11.057 8.108 11.654 1.00 95.50 123 SER A C 1
ATOM 928 O O . SER A 1 123 ? -10.204 8.147 12.542 1.00 95.50 123 SER A O 1
ATOM 930 N N . ASP A 1 124 ? -12.245 7.527 11.841 1.00 96.25 124 ASP A N 1
ATOM 931 C CA . ASP A 1 124 ? -12.651 6.920 13.110 1.00 96.25 124 ASP A CA 1
ATOM 932 C C . ASP A 1 124 ? -11.743 5.742 13.498 1.00 96.25 124 ASP A C 1
ATOM 934 O O . ASP A 1 124 ? -11.312 5.654 14.650 1.00 96.25 124 ASP A O 1
ATOM 938 N N . LEU A 1 125 ? -11.385 4.865 12.550 1.00 96.38 125 LEU A N 1
ATOM 939 C CA . LEU A 1 125 ? -10.448 3.763 12.809 1.00 96.38 125 LEU A CA 1
ATOM 940 C C . LEU A 1 125 ? -9.070 4.265 13.259 1.00 96.38 125 LEU A C 1
ATOM 942 O O . LEU A 1 125 ? -8.481 3.718 14.197 1.00 96.38 125 LEU A O 1
ATOM 946 N N . GLU A 1 126 ? -8.555 5.307 12.607 1.00 95.69 126 GLU A N 1
ATOM 947 C CA . GLU A 1 126 ? -7.273 5.917 12.961 1.00 95.69 126 GLU A CA 1
ATOM 948 C C . GLU A 1 126 ? -7.346 6.596 14.338 1.00 95.69 126 GLU A C 1
ATOM 950 O O . GLU A 1 126 ? -6.394 6.516 15.119 1.00 95.69 126 GLU A O 1
ATOM 955 N N . GLU A 1 127 ? -8.473 7.220 14.691 1.00 96.19 127 GLU A N 1
ATOM 956 C CA . GLU A 1 127 ? -8.681 7.810 16.016 1.00 96.19 127 GLU A CA 1
ATOM 957 C C . GLU A 1 127 ? -8.715 6.738 17.116 1.00 96.19 127 GLU A C 1
ATOM 959 O O . GLU A 1 127 ? -8.018 6.883 18.125 1.00 96.19 127 GLU A O 1
ATOM 964 N N . ILE A 1 128 ? -9.437 5.631 16.897 1.00 95.62 128 ILE A N 1
ATOM 965 C CA . ILE A 1 128 ? -9.471 4.475 17.809 1.00 95.62 128 ILE A CA 1
ATOM 966 C C . ILE A 1 128 ? -8.055 3.922 18.003 1.00 95.62 128 ILE A C 1
ATOM 968 O O . ILE A 1 128 ? -7.589 3.779 19.139 1.00 95.62 128 ILE A O 1
ATOM 972 N N . TYR A 1 129 ? -7.338 3.657 16.906 1.00 95.31 129 TYR A N 1
ATOM 973 C CA . TYR A 1 129 ? -5.964 3.159 16.957 1.00 95.31 129 TYR A CA 1
ATOM 974 C C . TYR A 1 129 ? -5.060 4.086 17.778 1.00 95.31 129 TYR A C 1
ATOM 976 O O . TYR A 1 129 ? -4.349 3.627 18.680 1.00 95.31 129 TYR A O 1
ATOM 984 N N . ASN A 1 130 ? -5.096 5.388 17.483 1.00 94.69 130 ASN A N 1
ATOM 985 C CA . ASN A 1 130 ? -4.260 6.384 18.142 1.00 94.69 130 ASN A CA 1
ATOM 986 C C . ASN A 1 130 ? -4.612 6.541 19.620 1.00 94.69 130 ASN A C 1
ATOM 988 O O . ASN A 1 130 ? -3.714 6.730 20.439 1.00 94.69 130 ASN A O 1
ATOM 992 N N . PHE A 1 131 ? -5.889 6.462 19.984 1.00 94.44 131 PHE A N 1
ATOM 993 C CA . PHE A 1 131 ? -6.305 6.561 21.375 1.00 94.44 131 PHE A CA 1
ATOM 994 C C . PHE A 1 131 ? -5.684 5.444 22.216 1.00 94.44 131 PHE A C 1
ATOM 996 O O . PHE A 1 131 ? -5.028 5.733 23.219 1.00 94.44 131 PHE A O 1
ATOM 1003 N N . PHE A 1 132 ? -5.802 4.187 21.790 1.00 92.38 132 PHE A N 1
ATOM 1004 C CA . PHE A 1 132 ? -5.266 3.056 22.548 1.00 92.38 132 PHE A CA 1
ATOM 1005 C C . PHE A 1 132 ? -3.735 2.979 22.509 1.00 92.38 132 PHE A C 1
ATOM 1007 O O . PHE A 1 132 ? -3.115 2.863 23.564 1.00 92.38 132 PHE A O 1
ATOM 1014 N N . ASN A 1 133 ? -3.105 3.137 21.339 1.00 90.00 133 ASN A N 1
ATOM 1015 C CA . ASN A 1 133 ? -1.652 2.959 21.202 1.00 90.00 133 ASN A CA 1
ATOM 1016 C C . ASN A 1 133 ? -0.814 4.119 21.756 1.00 90.00 133 ASN A C 1
ATOM 1018 O O . ASN A 1 133 ? 0.373 3.944 22.012 1.00 90.00 133 ASN A O 1
ATOM 1022 N N . LYS A 1 134 ? -1.403 5.299 21.995 1.00 89.38 134 LYS A N 1
ATOM 1023 C CA . LYS A 1 134 ? -0.698 6.409 22.664 1.00 89.38 134 LYS A CA 1
ATOM 1024 C C . LYS A 1 134 ? -0.514 6.203 24.173 1.00 89.38 134 LYS A C 1
ATOM 1026 O O . LYS A 1 134 ? 0.142 7.024 24.803 1.00 89.38 134 LYS A O 1
ATOM 1031 N N . SER A 1 135 ? -1.087 5.152 24.769 1.00 88.25 135 SER A N 1
ATOM 1032 C CA . SER A 1 135 ? -0.916 4.844 26.194 1.00 88.25 135 SER A CA 1
ATOM 1033 C C . SER A 1 135 ? -0.681 3.358 26.428 1.00 88.25 135 SER A C 1
ATOM 1035 O O . SER A 1 135 ? -1.508 2.512 26.079 1.00 88.25 135 SER A O 1
ATOM 1037 N N . ILE A 1 136 ? 0.428 3.057 27.106 1.00 86.94 136 ILE A N 1
ATOM 1038 C CA . ILE A 1 136 ? 0.785 1.699 27.532 1.00 86.94 136 ILE A CA 1
ATOM 1039 C C . ILE A 1 136 ? -0.309 1.131 28.439 1.00 86.94 136 ILE A C 1
ATOM 1041 O O . ILE A 1 136 ? -0.728 -0.007 28.250 1.00 86.94 136 ILE A O 1
ATOM 1045 N N . ASN A 1 137 ? -0.841 1.945 29.356 1.00 86.56 137 ASN A N 1
ATOM 1046 C CA . ASN A 1 137 ? -1.890 1.522 30.283 1.00 86.56 137 ASN A CA 1
ATOM 1047 C C . ASN A 1 137 ? -3.182 1.156 29.545 1.00 86.56 137 ASN A C 1
ATOM 1049 O O . ASN A 1 137 ? -3.756 0.109 29.821 1.00 86.56 137 ASN A O 1
ATOM 1053 N N . ARG A 1 138 ? -3.612 1.966 28.565 1.00 88.88 138 ARG A N 1
ATOM 1054 C CA . ARG A 1 138 ? -4.816 1.662 27.767 1.00 88.88 138 ARG A CA 1
ATOM 1055 C C . ARG A 1 138 ? -4.625 0.430 26.895 1.00 88.88 138 ARG A C 1
ATOM 1057 O O . ARG A 1 138 ? -5.544 -0.367 26.755 1.00 88.88 138 ARG A O 1
ATOM 1064 N N . THR A 1 139 ? -3.433 0.255 26.334 1.00 88.06 139 THR A N 1
ATOM 1065 C CA . THR A 1 139 ? -3.089 -0.944 25.561 1.00 88.06 139 THR A CA 1
ATOM 1066 C C . THR A 1 139 ? -3.101 -2.195 26.443 1.00 88.06 139 THR A C 1
ATOM 1068 O O . THR A 1 139 ? -3.657 -3.216 26.045 1.00 88.06 139 THR A O 1
ATOM 1071 N N . ALA A 1 140 ? -2.534 -2.120 27.650 1.00 86.69 140 ALA A N 1
ATOM 1072 C CA . ALA A 1 140 ? -2.542 -3.214 28.616 1.00 86.69 140 ALA A CA 1
ATOM 1073 C C . ALA A 1 140 ? -3.967 -3.550 29.078 1.00 86.69 140 ALA A C 1
ATOM 1075 O O . ALA A 1 140 ? -4.349 -4.717 29.052 1.00 86.69 140 ALA A O 1
ATOM 1076 N N . GLU A 1 141 ? -4.765 -2.533 29.414 1.00 87.50 141 GLU A N 1
ATOM 1077 C CA . GLU A 1 141 ? -6.164 -2.687 29.819 1.00 87.50 141 GLU A CA 1
ATOM 1078 C C . GLU A 1 141 ? -6.988 -3.341 28.707 1.00 87.50 141 GLU A C 1
ATOM 1080 O O . GLU A 1 141 ? -7.656 -4.346 28.944 1.00 87.50 141 GLU A O 1
ATOM 1085 N N . LEU A 1 142 ? -6.834 -2.861 27.470 1.00 88.06 142 LEU A N 1
ATOM 1086 C CA . LEU A 1 142 ? -7.434 -3.474 26.295 1.00 88.06 142 LEU A CA 1
ATOM 1087 C C . LEU A 1 142 ? -6.991 -4.936 26.148 1.00 88.06 142 LEU A C 1
ATOM 1089 O O . LEU A 1 142 ? -7.830 -5.807 25.975 1.00 88.06 142 LEU A O 1
ATOM 1093 N N . ASN A 1 143 ? -5.703 -5.260 26.245 1.00 86.94 143 ASN A N 1
ATOM 1094 C CA . ASN A 1 143 ? -5.222 -6.643 26.108 1.00 86.94 143 ASN A CA 1
ATOM 1095 C C . ASN A 1 143 ? -5.697 -7.580 27.232 1.00 86.94 143 ASN A C 1
ATOM 1097 O O . ASN A 1 143 ? -5.887 -8.771 26.980 1.00 86.94 143 ASN A O 1
ATOM 1101 N N . SER A 1 144 ? -5.919 -7.051 28.438 1.00 85.12 144 SER A N 1
ATOM 1102 C CA . SER A 1 144 ? -6.499 -7.792 29.564 1.00 85.12 144 SER A CA 1
ATOM 1103 C C . SER A 1 144 ? -8.020 -7.947 29.492 1.00 85.12 144 SER A C 1
ATOM 1105 O O . SER A 1 144 ? -8.555 -8.881 30.088 1.00 85.12 144 SER A O 1
ATOM 1107 N N . ALA A 1 145 ? -8.719 -7.072 28.758 1.00 81.12 145 ALA A N 1
ATOM 1108 C CA . ALA A 1 145 ? -10.164 -7.159 28.583 1.00 81.12 145 ALA A CA 1
ATOM 1109 C C . ALA A 1 145 ? -10.490 -8.473 27.882 1.00 81.12 145 ALA A C 1
ATOM 1111 O O . ALA A 1 145 ? -9.991 -8.726 26.792 1.00 81.12 145 ALA A O 1
ATOM 1112 N N . THR A 1 146 ? -11.258 -9.337 28.533 1.00 66.69 146 THR A N 1
ATOM 1113 C CA . THR A 1 146 ? -11.764 -10.587 27.961 1.00 66.69 146 THR A CA 1
ATOM 1114 C C . THR A 1 146 ? -13.255 -10.381 27.777 1.00 66.69 146 THR A C 1
ATOM 1116 O O . THR A 1 146 ? -13.863 -9.758 28.641 1.00 66.69 146 THR A O 1
ATOM 1119 N N . SER A 1 147 ? -13.828 -10.869 26.677 1.00 58.25 147 SER A N 1
ATOM 1120 C CA . SER A 1 147 ? -15.249 -10.764 26.317 1.00 58.25 147 SER A CA 1
ATOM 1121 C C . SER A 1 147 ? -16.178 -11.533 27.279 1.00 58.25 147 SER A C 1
ATOM 1123 O O . SER A 1 147 ? -17.005 -12.328 26.849 1.00 58.25 147 SER A O 1
ATOM 1125 N N . VAL A 1 148 ? -15.981 -11.373 28.587 1.00 50.03 148 VAL A N 1
ATOM 1126 C CA . VAL A 1 148 ? -16.685 -12.066 29.669 1.00 50.03 148 VAL A CA 1
ATOM 1127 C C . VAL A 1 148 ? -17.821 -11.205 30.226 1.00 50.03 148 VAL A C 1
ATOM 1129 O O . VAL A 1 148 ? -18.755 -11.753 30.797 1.00 50.03 148 VAL A O 1
ATOM 1132 N N . ASP A 1 149 ? -17.850 -9.900 29.955 1.00 46.50 149 ASP A N 1
ATOM 1133 C CA . ASP A 1 149 ? -18.985 -9.056 30.337 1.00 46.50 149 ASP A CA 1
ATOM 1134 C C . ASP A 1 149 ? -19.959 -8.925 29.157 1.00 46.50 149 ASP A C 1
ATOM 1136 O O . ASP A 1 149 ? -19.998 -7.922 28.442 1.00 46.50 149 ASP A O 1
ATOM 1140 N N . ASN A 1 150 ? -20.719 -9.999 28.925 1.00 49.62 150 ASN A N 1
ATOM 1141 C CA . ASN A 1 150 ? -21.834 -10.037 27.980 1.00 49.62 150 ASN A CA 1
ATOM 1142 C C . ASN A 1 150 ? -22.930 -9.055 28.424 1.00 49.62 150 ASN A C 1
ATOM 1144 O O . ASN A 1 150 ? -23.837 -9.424 29.171 1.00 49.62 150 ASN A O 1
ATOM 1148 N N . SER A 1 151 ? -22.907 -7.821 27.914 1.00 58.03 151 SER A N 1
ATOM 1149 C CA . SER A 1 151 ? -24.178 -7.142 27.668 1.00 58.03 151 SER A CA 1
ATOM 1150 C C . SER A 1 151 ? -24.845 -7.843 26.481 1.00 58.03 151 SER A C 1
ATOM 1152 O O . SER A 1 151 ? -24.185 -8.163 25.488 1.00 58.03 151 SER A O 1
ATOM 1154 N N . ALA A 1 152 ? -26.146 -8.123 26.579 1.00 60.66 152 ALA A N 1
ATOM 1155 C CA . ALA A 1 152 ? -26.897 -8.763 25.496 1.00 60.66 152 ALA A CA 1
ATOM 1156 C C . ALA A 1 152 ? -26.716 -8.007 24.163 1.00 60.66 152 ALA A C 1
ATOM 1158 O O . ALA A 1 152 ? -26.554 -8.626 23.116 1.00 60.66 152 ALA A O 1
ATOM 1159 N N . GLU A 1 153 ? -26.611 -6.677 24.217 1.00 59.78 153 GLU A N 1
ATOM 1160 C CA . GLU A 1 153 ? -26.344 -5.806 23.066 1.00 59.78 153 GLU A CA 1
ATOM 1161 C C . GLU A 1 153 ? -25.001 -6.099 22.375 1.00 59.78 153 GLU A C 1
ATOM 1163 O O . GLU A 1 153 ? -24.950 -6.193 21.150 1.00 59.78 153 GLU A O 1
ATOM 1168 N N . LEU A 1 154 ? -23.916 -6.303 23.134 1.00 63.03 154 LEU A N 1
ATOM 1169 C CA . LEU A 1 154 ? -22.609 -6.660 22.569 1.00 63.03 154 LEU A CA 1
ATOM 1170 C C . LEU A 1 154 ? -22.627 -8.049 21.930 1.00 63.03 154 LEU A C 1
ATOM 1172 O O . LEU A 1 154 ? -21.962 -8.258 20.916 1.00 63.03 154 LEU A O 1
ATOM 1176 N N . SER A 1 155 ? -23.391 -8.985 22.502 1.00 65.19 155 SER A N 1
ATOM 1177 C CA . SER A 1 155 ? -23.553 -10.320 21.918 1.00 65.19 155 SER A CA 1
ATOM 1178 C C . SER A 1 155 ? -24.275 -10.260 20.573 1.00 65.19 155 SER A C 1
ATOM 1180 O O . SER A 1 155 ? -23.785 -10.852 19.621 1.00 65.19 155 SER A O 1
ATOM 1182 N N . VAL A 1 156 ? -25.334 -9.449 20.456 1.00 66.75 156 VAL A N 1
ATOM 1183 C CA . VAL A 1 156 ? -26.087 -9.258 19.206 1.00 66.75 156 VAL A CA 1
ATOM 1184 C C . VAL A 1 156 ? -25.225 -8.588 18.139 1.00 66.75 156 VAL A C 1
ATOM 1186 O O . VAL A 1 156 ? -25.263 -8.994 16.983 1.00 66.75 156 VAL A O 1
ATOM 1189 N N . ILE A 1 157 ? -24.413 -7.586 18.498 1.00 67.19 157 ILE A N 1
ATOM 1190 C CA . ILE A 1 157 ? -23.515 -6.931 17.534 1.00 67.19 157 ILE A CA 1
ATOM 1191 C C . ILE A 1 157 ? -22.425 -7.894 17.059 1.00 67.19 157 ILE A C 1
ATOM 1193 O O . ILE A 1 157 ? -22.140 -7.937 15.863 1.00 67.19 157 ILE A O 1
ATOM 1197 N N . ASN A 1 158 ? -21.826 -8.672 17.964 1.00 67.44 158 ASN A N 1
ATOM 1198 C CA . ASN A 1 158 ? -20.824 -9.671 17.591 1.00 67.44 158 ASN A CA 1
ATOM 1199 C C . ASN A 1 158 ? -21.445 -10.787 16.739 1.00 67.44 158 ASN A C 1
ATOM 1201 O O . ASN A 1 158 ? -20.877 -11.154 15.719 1.00 67.44 158 ASN A O 1
ATOM 1205 N N . GLU A 1 159 ? -22.637 -11.267 17.094 1.00 71.31 159 GLU A N 1
ATOM 1206 C CA . GLU A 1 159 ? -23.375 -12.270 16.323 1.00 71.31 159 GLU A CA 1
ATOM 1207 C C . GLU A 1 159 ? -23.765 -11.742 14.939 1.00 71.31 159 GLU A C 1
ATOM 1209 O O . GLU A 1 159 ? -23.572 -12.428 13.940 1.00 71.31 159 GLU A O 1
ATOM 1214 N N . PHE A 1 160 ? -24.223 -10.492 14.836 1.00 74.19 160 PHE A N 1
ATOM 1215 C CA . PHE A 1 160 ? -24.474 -9.838 13.553 1.00 74.19 160 PHE A CA 1
ATOM 1216 C C . PHE A 1 160 ? -23.188 -9.742 12.718 1.00 74.19 160 PHE A C 1
ATOM 1218 O O . PHE A 1 160 ? -23.167 -10.146 11.556 1.00 74.19 160 PHE A O 1
ATOM 1225 N N . MET A 1 161 ? -22.094 -9.280 13.323 1.00 73.00 161 MET A N 1
ATOM 1226 C CA . MET A 1 161 ? -20.775 -9.172 12.695 1.00 73.00 161 MET A CA 1
ATOM 1227 C C . MET A 1 161 ? -20.223 -10.518 12.207 1.00 73.00 161 MET A C 1
ATOM 1229 O O . MET A 1 161 ? -19.577 -10.538 11.157 1.00 73.00 161 MET A O 1
ATOM 1233 N N . ASP A 1 162 ? -20.478 -11.605 12.939 1.00 69.88 162 ASP A N 1
ATOM 1234 C CA . ASP A 1 162 ? -20.043 -12.969 12.619 1.00 69.88 162 ASP A CA 1
ATOM 1235 C C . ASP A 1 162 ? -20.980 -13.649 11.602 1.00 69.88 162 ASP A C 1
ATOM 1237 O O . ASP A 1 162 ? -20.516 -14.334 10.690 1.00 69.88 162 ASP A O 1
ATOM 1241 N N . SER A 1 163 ? -22.295 -13.414 11.679 1.00 69.69 163 SER A N 1
ATOM 1242 C CA . SER A 1 163 ? -23.285 -14.004 10.762 1.00 69.69 163 SER A CA 1
ATOM 1243 C C . SER A 1 163 ? -23.051 -13.586 9.308 1.00 69.69 163 SER A C 1
ATOM 1245 O O . SER A 1 163 ? -23.133 -14.412 8.399 1.00 69.69 163 SER A O 1
ATOM 1247 N N . VAL A 1 164 ? -22.643 -12.333 9.080 1.00 61.50 164 VAL A N 1
ATOM 1248 C CA . VAL A 1 164 ? -22.382 -11.785 7.738 1.00 61.50 164 VAL A CA 1
ATOM 1249 C C . VAL A 1 164 ? -21.060 -12.303 7.127 1.00 61.50 164 VAL A C 1
ATOM 1251 O O . VAL A 1 164 ? -20.796 -12.062 5.944 1.00 61.50 164 VAL A O 1
ATOM 1254 N N . VAL A 1 165 ? -20.231 -13.015 7.906 1.00 55.22 165 VAL A N 1
ATOM 1255 C CA . VAL A 1 165 ? -18.905 -13.548 7.510 1.00 55.22 165 VAL A CA 1
ATOM 1256 C C . VAL A 1 165 ? -18.970 -15.003 7.032 1.00 55.22 165 VAL A C 1
ATOM 1258 O O . VAL A 1 165 ? -18.067 -15.451 6.329 1.00 55.22 165 VAL A O 1
ATOM 1261 N N . SER A 1 166 ? -20.050 -15.727 7.336 1.00 47.91 166 SER A N 1
ATOM 1262 C CA . SER A 1 166 ? -20.142 -17.181 7.116 1.00 47.91 166 SER A CA 1
ATOM 1263 C C . SER A 1 166 ? -20.079 -17.669 5.653 1.00 47.91 166 SER A C 1
ATOM 1265 O O . SER A 1 166 ? -19.981 -18.873 5.437 1.00 47.91 166 SER A O 1
ATOM 1267 N N . ASP A 1 167 ? -20.000 -16.772 4.663 1.00 43.22 167 ASP A N 1
ATOM 1268 C CA . ASP A 1 167 ? -19.852 -17.132 3.244 1.00 43.22 167 ASP A CA 1
ATOM 1269 C C . ASP A 1 167 ? -18.403 -17.107 2.702 1.00 43.22 167 ASP A C 1
ATOM 1271 O O . ASP A 1 167 ? -18.205 -17.442 1.534 1.00 43.22 167 ASP A O 1
ATOM 1275 N N . SER A 1 168 ? -17.374 -16.715 3.476 1.00 42.22 168 SER A N 1
ATOM 1276 C CA . SER A 1 168 ? -16.022 -16.493 2.903 1.00 42.22 168 SER A CA 1
ATOM 1277 C C . SER A 1 168 ? -14.830 -17.228 3.525 1.00 42.22 168 SER A C 1
ATOM 1279 O O . SER A 1 168 ? -13.720 -17.075 3.017 1.00 42.22 168 SER A O 1
ATOM 1281 N N . ASP A 1 169 ? -15.000 -18.055 4.555 1.00 36.16 169 ASP A N 1
ATOM 1282 C CA . ASP A 1 169 ? -13.849 -18.662 5.241 1.00 36.16 169 ASP A CA 1
ATOM 1283 C C . ASP A 1 169 ? -13.580 -20.104 4.796 1.00 36.16 169 ASP A C 1
ATOM 1285 O O . ASP A 1 169 ? -13.939 -21.074 5.462 1.00 36.16 169 ASP A O 1
ATOM 1289 N N . ASN A 1 170 ? -12.865 -20.239 3.677 1.00 39.44 170 ASN A N 1
ATOM 1290 C CA . ASN A 1 170 ? -11.923 -21.344 3.510 1.00 39.44 170 ASN A CA 1
ATOM 1291 C C . ASN A 1 170 ? -10.761 -20.927 2.595 1.00 39.44 170 ASN A C 1
ATOM 1293 O O . ASN A 1 170 ? -10.672 -21.333 1.439 1.00 39.44 170 ASN A O 1
ATOM 1297 N N . SER A 1 171 ? -9.854 -20.090 3.102 1.00 36.16 171 SER A N 1
ATOM 1298 C CA . SER A 1 171 ? -8.502 -20.021 2.546 1.00 36.16 171 SER A CA 1
ATOM 1299 C C . SER A 1 171 ? -7.496 -19.593 3.605 1.00 36.16 171 SER A C 1
ATOM 1301 O O . SER A 1 171 ? -7.649 -18.563 4.259 1.00 36.16 171 SER A O 1
ATOM 1303 N N . ASP A 1 172 ? -6.490 -20.443 3.726 1.00 34.38 172 ASP A N 1
ATOM 1304 C CA . ASP A 1 172 ? -5.413 -20.480 4.692 1.00 34.38 172 ASP A CA 1
ATOM 1305 C C . ASP A 1 172 ? -4.706 -19.161 5.026 1.00 34.38 172 ASP A C 1
ATOM 1307 O O . ASP A 1 172 ? -4.503 -18.254 4.220 1.00 34.38 172 ASP A O 1
ATOM 1311 N N . ASP A 1 173 ? -4.230 -19.176 6.265 1.00 35.88 173 ASP A N 1
ATOM 1312 C CA . ASP A 1 173 ? -3.222 -18.346 6.904 1.00 35.88 173 ASP A CA 1
ATOM 1313 C C . ASP A 1 173 ? -1.933 -18.224 6.055 1.00 35.88 173 ASP A C 1
ATOM 1315 O O . ASP A 1 173 ? -0.914 -18.863 6.326 1.00 35.88 173 ASP A O 1
ATOM 1319 N N . THR A 1 174 ? -1.927 -17.386 5.010 1.00 31.36 174 THR A N 1
ATOM 1320 C CA . THR A 1 174 ? -0.677 -16.977 4.345 1.00 31.36 174 THR A CA 1
ATOM 1321 C C . THR A 1 174 ? 0.031 -15.912 5.172 1.00 31.36 174 THR A C 1
ATOM 1323 O O . THR A 1 174 ? 0.018 -14.714 4.880 1.00 31.36 174 THR A O 1
ATOM 1326 N N . SER A 1 175 ? 0.696 -16.386 6.218 1.00 33.25 175 SER A N 1
ATOM 1327 C CA . SER A 1 175 ? 1.823 -15.702 6.835 1.00 33.25 175 SER A CA 1
ATOM 1328 C C . SER A 1 175 ? 2.939 -15.512 5.795 1.00 33.25 175 SER A C 1
ATOM 1330 O O . SER A 1 175 ? 3.680 -16.431 5.452 1.00 33.25 175 SER A O 1
ATOM 1332 N N . ILE A 1 176 ? 3.082 -14.290 5.272 1.00 28.38 176 ILE A N 1
ATOM 1333 C CA . ILE A 1 176 ? 4.298 -13.886 4.559 1.00 28.38 176 ILE A CA 1
A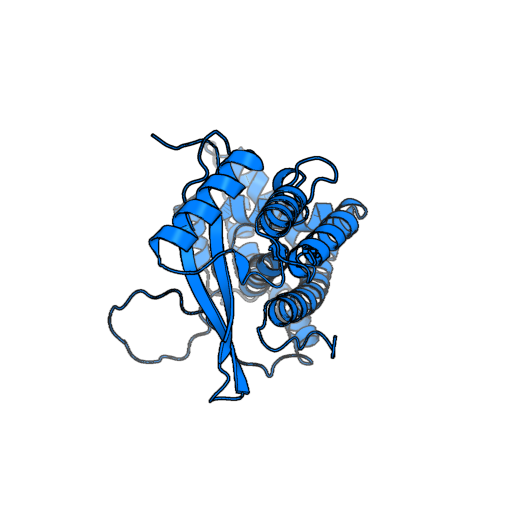TOM 1334 C C . ILE A 1 176 ? 5.415 -13.819 5.602 1.00 28.38 176 ILE A C 1
ATOM 1336 O O . ILE A 1 176 ? 5.495 -12.908 6.426 1.00 28.38 176 ILE A O 1
ATOM 1340 N N . ASN A 1 177 ? 6.243 -14.857 5.583 1.00 27.06 177 ASN A N 1
ATOM 1341 C CA . ASN A 1 177 ? 7.399 -15.054 6.435 1.00 27.06 177 ASN A CA 1
ATOM 1342 C C . ASN A 1 177 ? 8.486 -14.018 6.096 1.00 27.06 177 ASN A C 1
ATOM 1344 O O . ASN A 1 177 ? 9.255 -14.199 5.155 1.00 27.06 177 ASN A O 1
ATOM 1348 N N . SER A 1 178 ? 8.581 -12.930 6.864 1.00 29.47 178 SER A N 1
ATOM 1349 C CA . SER A 1 178 ? 9.819 -12.151 6.950 1.00 29.47 178 SER A CA 1
ATOM 1350 C C . SER A 1 178 ? 10.719 -12.821 7.986 1.00 29.47 178 SER A C 1
ATOM 1352 O O . SER A 1 178 ? 10.443 -12.757 9.186 1.00 29.47 178 SER A O 1
ATOM 1354 N N . GLY A 1 179 ? 11.755 -13.511 7.512 1.00 24.44 179 GLY A N 1
ATOM 1355 C CA . GLY A 1 179 ? 12.618 -14.351 8.332 1.00 24.44 179 GLY A CA 1
ATOM 1356 C C . GLY A 1 179 ? 13.192 -13.649 9.567 1.00 24.44 179 GLY A C 1
ATOM 1357 O O . GLY A 1 179 ? 13.841 -12.608 9.491 1.00 24.44 179 GLY A O 1
ATOM 1358 N N . SER A 1 180 ? 12.990 -14.281 10.718 1.00 25.50 180 SER A N 1
ATOM 1359 C CA . SER A 1 180 ? 13.849 -14.186 11.898 1.00 25.50 180 SER A CA 1
ATOM 1360 C C . SER A 1 180 ? 13.736 -15.508 12.652 1.00 25.50 180 SER A C 1
ATOM 1362 O O . SER A 1 180 ? 12.686 -15.856 13.186 1.00 25.50 180 SER A O 1
ATOM 1364 N N . ILE A 1 181 ? 14.813 -16.289 12.624 1.00 29.31 181 ILE A N 1
ATOM 1365 C CA . ILE A 1 181 ? 14.924 -17.585 13.295 1.00 29.31 181 ILE A CA 1
ATOM 1366 C C . ILE A 1 181 ? 15.051 -17.353 14.804 1.00 29.31 181 ILE A C 1
ATOM 1368 O O . ILE A 1 181 ? 16.039 -16.776 15.237 1.00 29.31 181 ILE A O 1
ATOM 1372 N N . THR A 1 182 ? 14.095 -17.841 15.600 1.00 26.00 182 THR A N 1
ATOM 1373 C CA . THR A 1 182 ? 14.287 -18.335 16.985 1.00 26.00 182 THR A CA 1
ATOM 1374 C C . THR A 1 182 ? 13.103 -19.241 17.398 1.00 26.00 182 THR A C 1
ATOM 1376 O O . THR A 1 182 ? 12.070 -19.238 16.728 1.00 26.00 182 THR A O 1
ATOM 1379 N N . PRO A 1 183 ? 13.269 -20.142 18.392 1.00 28.95 183 PRO A N 1
ATOM 1380 C CA . PRO A 1 183 ? 12.797 -21.523 18.278 1.00 28.95 183 PRO A CA 1
ATOM 1381 C C . PRO A 1 183 ? 11.344 -21.781 18.704 1.00 28.95 183 PRO A C 1
ATOM 1383 O O . PRO A 1 183 ? 10.786 -21.160 19.607 1.00 28.95 183 PRO A O 1
ATOM 1386 N N . LYS A 1 184 ? 10.779 -22.807 18.052 1.00 35.97 184 LYS A N 1
ATOM 1387 C CA . LYS A 1 184 ? 9.441 -23.393 18.215 1.00 35.97 184 LYS A CA 1
ATOM 1388 C C . LYS A 1 184 ? 9.039 -23.622 19.684 1.00 35.97 184 LYS A C 1
ATOM 1390 O O . LYS A 1 184 ? 9.683 -24.390 20.398 1.00 35.97 184 LYS A O 1
ATOM 1395 N N . ARG A 1 185 ? 7.871 -23.097 20.081 1.00 27.92 185 ARG A N 1
ATOM 1396 C CA . ARG A 1 185 ? 7.063 -23.599 21.212 1.00 27.92 185 ARG A CA 1
ATOM 1397 C C . ARG A 1 185 ? 5.641 -23.948 20.754 1.00 27.92 185 ARG A C 1
ATOM 1399 O O . ARG A 1 185 ? 5.053 -23.277 19.918 1.00 27.92 185 ARG A O 1
ATOM 1406 N N . LYS A 1 186 ? 5.164 -25.067 21.307 1.00 26.23 186 LYS A N 1
ATOM 1407 C CA . LYS A 1 186 ? 3.952 -25.856 21.019 1.00 26.23 186 LYS A CA 1
ATOM 1408 C C . LYS A 1 186 ? 2.635 -25.066 20.896 1.00 26.23 186 LYS A C 1
ATOM 1410 O O . LYS A 1 186 ? 2.374 -24.157 21.677 1.00 26.23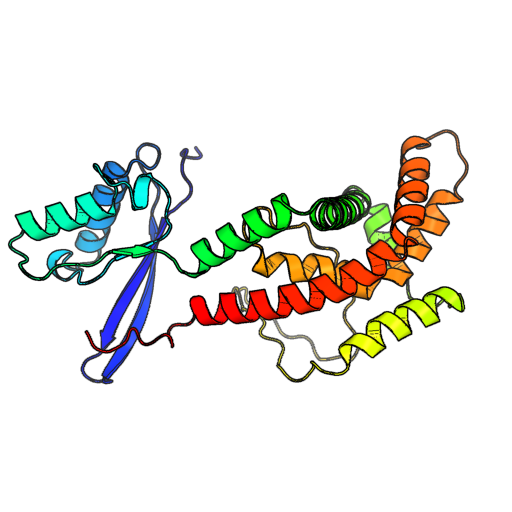 186 LYS A O 1
ATOM 1415 N N . ARG A 1 187 ? 1.768 -25.568 19.998 1.00 39.84 187 ARG A N 1
ATOM 1416 C CA . ARG A 1 187 ? 0.327 -25.274 19.845 1.00 39.84 187 ARG A CA 1
ATOM 1417 C C . ARG A 1 187 ? -0.419 -25.222 21.188 1.00 39.84 187 ARG A C 1
ATOM 1419 O O . ARG A 1 187 ? -0.355 -26.184 21.952 1.00 39.84 187 ARG A O 1
ATOM 1426 N N . ARG A 1 188 ? -1.237 -24.181 21.383 1.00 30.41 188 ARG A N 1
ATOM 1427 C CA . ARG A 1 188 ? -2.485 -24.214 22.170 1.00 30.41 188 ARG A CA 1
ATOM 1428 C C . ARG A 1 188 ? -3.551 -23.398 21.439 1.00 30.41 188 ARG A C 1
ATOM 1430 O O . ARG A 1 188 ? -3.290 -22.270 21.040 1.00 30.41 188 ARG A O 1
ATOM 1437 N N . ASN A 1 189 ? -4.730 -23.997 21.278 1.00 35.09 189 ASN A N 1
ATOM 1438 C CA . ASN A 1 189 ? -5.948 -23.347 20.808 1.00 35.09 189 ASN A CA 1
ATOM 1439 C C . ASN A 1 189 ? -6.300 -22.167 21.725 1.00 35.09 189 ASN A C 1
ATOM 1441 O O . ASN A 1 189 ? -6.633 -22.358 22.892 1.00 35.09 189 ASN A O 1
ATOM 1445 N N . GLY A 1 190 ? -6.248 -20.967 21.166 1.00 37.06 190 GLY A N 1
ATOM 1446 C CA . GLY A 1 190 ? -6.834 -19.740 21.683 1.00 37.06 190 GLY A CA 1
ATOM 1447 C C . GLY A 1 190 ? -6.829 -18.770 20.512 1.00 37.06 190 GLY A C 1
ATOM 1448 O O . GLY A 1 190 ? -5.775 -18.580 19.911 1.00 37.06 190 GLY A O 1
ATOM 1449 N N . LYS A 1 191 ? -7.985 -18.227 20.113 1.00 46.59 191 LYS A N 1
ATOM 1450 C CA . LYS A 1 191 ? -8.031 -17.167 19.095 1.00 46.59 191 LYS A CA 1
ATOM 1451 C C . LYS A 1 191 ? -7.105 -16.046 19.584 1.00 46.59 191 LYS A C 1
ATOM 1453 O O . LYS A 1 191 ? -7.422 -15.375 20.564 1.00 46.59 191 LYS A O 1
ATOM 1458 N N . ASN A 1 192 ? -5.926 -15.899 18.981 1.00 55.31 192 ASN A N 1
ATOM 1459 C CA . ASN A 1 192 ? -4.997 -14.832 19.339 1.00 55.31 192 ASN A CA 1
ATOM 1460 C C . ASN A 1 192 ? -5.704 -13.503 19.054 1.00 55.31 192 ASN A C 1
ATOM 1462 O O . ASN A 1 192 ? -6.027 -13.217 17.902 1.00 55.31 192 ASN A O 1
ATOM 1466 N N . LYS A 1 193 ? -5.982 -12.706 20.093 1.00 68.50 193 LYS A N 1
ATOM 1467 C CA . LYS A 1 193 ? -6.636 -11.401 19.928 1.00 68.50 193 LYS A CA 1
ATOM 1468 C C . LYS A 1 193 ? -5.805 -10.529 18.993 1.00 68.50 193 LYS A C 1
ATOM 1470 O O . LYS A 1 193 ? -4.618 -10.311 19.234 1.00 68.50 193 LYS A O 1
ATOM 1475 N N . LEU A 1 194 ? -6.436 -10.012 17.942 1.00 78.56 194 LEU A N 1
ATOM 1476 C CA . LEU A 1 194 ? -5.756 -9.181 16.954 1.00 78.56 194 LEU A CA 1
ATOM 1477 C C . LEU A 1 194 ? -5.361 -7.831 17.556 1.00 78.56 194 LEU A C 1
ATOM 1479 O O . LEU A 1 194 ? -6.206 -7.027 17.933 1.00 78.56 194 LEU A O 1
ATOM 1483 N N . THR A 1 195 ? -4.067 -7.535 17.617 1.00 87.44 195 THR A N 1
ATOM 1484 C CA . THR A 1 195 ? -3.601 -6.205 18.028 1.00 87.44 195 THR A CA 1
ATOM 1485 C C . THR A 1 195 ? -4.087 -5.142 17.045 1.00 87.44 195 THR A C 1
ATOM 1487 O O . THR A 1 195 ? -3.974 -5.336 15.834 1.00 87.44 195 THR A O 1
ATOM 1490 N N . LEU A 1 196 ? -4.551 -3.996 17.560 1.00 89.62 196 LEU A N 1
ATOM 1491 C CA . LEU A 1 196 ? -4.904 -2.840 16.732 1.00 89.62 196 LEU A CA 1
ATOM 1492 C C . LEU A 1 196 ? -3.734 -2.443 15.825 1.00 89.62 196 LEU A C 1
ATOM 1494 O O . LEU A 1 196 ? -2.580 -2.408 16.260 1.00 89.62 196 LEU A O 1
ATOM 1498 N N . LYS A 1 197 ? -4.039 -2.120 14.568 1.00 90.81 197 LYS A N 1
ATOM 1499 C CA . LYS A 1 197 ? -3.046 -1.754 13.554 1.00 90.81 197 LYS A CA 1
ATOM 1500 C C . LYS A 1 197 ? -3.290 -0.340 13.055 1.00 90.81 197 LYS A C 1
ATOM 1502 O O . LYS A 1 197 ? -4.436 0.034 12.811 1.00 90.81 197 LYS A O 1
ATOM 1507 N N . LYS A 1 198 ? -2.207 0.414 12.862 1.00 92.38 198 LYS A N 1
ATOM 1508 C CA . LYS A 1 198 ? -2.257 1.727 12.215 1.00 92.38 198 LYS A CA 1
ATOM 1509 C C . LYS A 1 198 ? -2.685 1.563 10.763 1.00 92.38 198 LYS A C 1
ATOM 1511 O O . LYS A 1 198 ? -2.234 0.612 10.118 1.00 92.38 198 LYS A O 1
ATOM 1516 N N . LEU A 1 199 ? -3.472 2.496 10.233 1.00 90.81 199 LEU A N 1
ATOM 1517 C CA . LEU A 1 199 ? -3.748 2.500 8.803 1.00 90.81 199 LEU A CA 1
ATOM 1518 C C . LEU A 1 199 ? -2.462 2.772 8.020 1.00 90.81 199 LEU A C 1
ATOM 1520 O O . LEU A 1 199 ? -1.693 3.692 8.317 1.00 90.81 199 LEU A O 1
ATOM 1524 N N . CYS A 1 200 ? -2.223 1.968 6.985 1.00 85.94 200 CYS A N 1
ATOM 1525 C CA . CYS A 1 200 ? -1.172 2.276 6.031 1.00 85.94 200 CYS A CA 1
ATOM 1526 C C . CYS A 1 200 ? -1.643 3.405 5.114 1.00 85.94 200 CYS A C 1
ATOM 1528 O O . CYS A 1 200 ? -2.617 3.243 4.376 1.00 85.94 200 CYS A O 1
ATOM 1530 N N . ALA A 1 201 ? -0.923 4.528 5.129 1.00 79.19 201 ALA A N 1
ATOM 1531 C CA . ALA A 1 201 ? -1.233 5.669 4.274 1.00 79.19 201 ALA A CA 1
ATOM 1532 C C . ALA A 1 201 ? -1.138 5.305 2.784 1.00 79.19 201 ALA A C 1
ATOM 1534 O O . ALA A 1 201 ? -1.991 5.709 2.005 1.00 79.19 201 ALA A O 1
ATOM 1535 N N . THR A 1 202 ? -0.145 4.494 2.406 1.00 77.06 202 THR A N 1
ATOM 1536 C CA . THR A 1 202 ? 0.244 4.293 1.004 1.00 77.06 202 THR A CA 1
ATOM 1537 C C . THR A 1 202 ? -0.160 2.949 0.400 1.00 77.06 202 THR A C 1
ATOM 1539 O O . THR A 1 202 ? -0.060 2.809 -0.814 1.00 77.06 202 THR A O 1
ATOM 1542 N N . ARG A 1 203 ? -0.595 1.956 1.193 1.00 82.19 203 ARG A N 1
ATOM 1543 C CA . ARG A 1 203 ? -0.968 0.611 0.703 1.00 82.19 203 ARG A CA 1
ATOM 1544 C C . ARG A 1 203 ? -2.343 0.184 1.205 1.00 82.19 203 ARG A C 1
ATOM 1546 O O . ARG A 1 203 ? -2.469 -0.363 2.304 1.00 82.19 203 ARG A O 1
ATOM 1553 N N . TRP A 1 204 ? -3.360 0.381 0.375 1.00 89.25 204 TRP A N 1
ATOM 1554 C CA . TRP A 1 204 ? -4.760 0.088 0.686 1.00 89.25 204 TRP A CA 1
ATOM 1555 C C . TRP A 1 204 ? -5.030 -1.367 1.052 1.00 89.25 204 TRP A C 1
ATOM 1557 O O . TRP A 1 204 ? -5.701 -1.622 2.051 1.00 89.25 204 TRP A O 1
ATOM 1567 N N . SER A 1 205 ? -4.426 -2.316 0.333 1.00 87.31 205 SER A N 1
ATOM 1568 C CA . SER A 1 205 ? -4.575 -3.755 0.603 1.00 87.31 205 SER A CA 1
ATOM 1569 C C . SER A 1 205 ? -4.176 -4.158 2.028 1.00 87.31 205 SER A C 1
ATOM 1571 O O . SER A 1 205 ? -4.674 -5.146 2.554 1.00 87.31 205 SER A O 1
ATOM 1573 N N . SER A 1 206 ? -3.325 -3.376 2.701 1.00 89.19 206 SER A N 1
ATOM 1574 C CA . SER A 1 206 ? -2.912 -3.646 4.083 1.00 89.19 206 SER A CA 1
ATOM 1575 C C . SER A 1 206 ? -3.858 -3.085 5.154 1.00 89.19 206 SER A C 1
ATOM 1577 O O . SER A 1 206 ? -3.777 -3.511 6.311 1.00 89.19 206 SER A O 1
ATOM 1579 N N . ARG A 1 207 ? -4.771 -2.165 4.797 1.00 93.44 207 ARG A N 1
ATOM 1580 C CA . ARG A 1 207 ? -5.725 -1.537 5.736 1.00 93.44 207 ARG A CA 1
ATOM 1581 C C . ARG A 1 207 ? -6.748 -2.532 6.286 1.00 93.44 207 ARG A C 1
ATOM 1583 O O . ARG A 1 207 ? -7.293 -2.302 7.364 1.00 93.44 207 ARG A O 1
ATOM 1590 N N . ILE A 1 208 ? -6.932 -3.673 5.616 1.00 92.88 208 ILE A N 1
ATOM 1591 C CA . ILE A 1 208 ? -7.761 -4.784 6.098 1.00 92.88 208 ILE A CA 1
ATOM 1592 C C . ILE A 1 208 ? -7.378 -5.236 7.509 1.00 92.88 208 ILE A C 1
ATOM 1594 O O . ILE A 1 208 ? -8.244 -5.567 8.312 1.00 92.88 208 ILE A O 1
ATOM 1598 N N . ASN A 1 209 ? -6.087 -5.183 7.850 1.00 91.31 209 ASN A N 1
ATOM 1599 C CA . ASN A 1 209 ? -5.607 -5.581 9.168 1.00 91.31 209 ASN A CA 1
ATOM 1600 C C . ASN A 1 209 ? -6.144 -4.659 10.270 1.00 91.31 209 ASN A C 1
ATOM 1602 O O . ASN A 1 209 ? -6.449 -5.125 11.364 1.00 91.31 209 ASN A O 1
ATOM 1606 N N . SER A 1 210 ? -6.280 -3.360 9.989 1.00 93.62 210 SER A N 1
ATOM 1607 C CA . SER A 1 210 ? -6.871 -2.393 10.919 1.00 93.62 210 SER A CA 1
ATOM 1608 C C . SER A 1 210 ? -8.369 -2.625 11.085 1.00 93.62 210 SER A C 1
ATOM 1610 O O . SER A 1 210 ? -8.847 -2.656 12.217 1.00 93.62 210 SER A O 1
ATOM 1612 N N . VAL A 1 211 ? -9.087 -2.853 9.978 1.00 94.06 211 VAL A N 1
ATOM 1613 C CA . VAL A 1 211 ? -10.528 -3.157 9.991 1.00 94.06 211 VAL A CA 1
ATOM 1614 C C . VAL A 1 211 ? -10.797 -4.429 10.796 1.00 94.06 211 VAL A C 1
ATOM 1616 O O . VAL A 1 211 ? -11.548 -4.391 11.769 1.00 94.06 211 VAL A O 1
ATOM 1619 N N . ARG A 1 212 ? -10.106 -5.529 10.467 1.00 91.06 212 ARG A N 1
ATOM 1620 C CA . ARG A 1 212 ? -10.219 -6.810 11.177 1.00 91.06 212 ARG A CA 1
ATOM 1621 C C . ARG A 1 212 ? -9.865 -6.680 12.651 1.00 91.06 212 ARG A C 1
ATOM 1623 O O . ARG A 1 212 ? -10.570 -7.241 13.482 1.00 91.06 212 ARG A O 1
ATOM 1630 N N . ALA A 1 213 ? -8.812 -5.941 13.001 1.00 91.00 213 ALA A N 1
ATOM 1631 C CA . ALA A 1 213 ? -8.428 -5.766 14.399 1.00 91.00 213 ALA A CA 1
ATOM 1632 C C . ALA A 1 213 ? -9.493 -5.019 15.214 1.00 91.00 213 ALA A C 1
ATOM 1634 O O . ALA A 1 213 ? -9.769 -5.416 16.342 1.00 91.00 213 ALA A O 1
ATOM 1635 N N . VAL A 1 214 ? -10.111 -3.971 14.656 1.00 92.50 214 VAL A N 1
ATOM 1636 C CA . VAL A 1 214 ? -11.206 -3.255 15.331 1.00 92.50 214 VAL A CA 1
ATOM 1637 C C . VAL A 1 214 ? -12.457 -4.126 15.413 1.00 92.50 214 VAL A C 1
ATOM 1639 O O . VAL A 1 214 ? -13.024 -4.241 16.493 1.00 92.50 214 VAL A O 1
ATOM 1642 N N . LYS A 1 215 ? -12.842 -4.798 14.321 1.00 89.12 215 LYS A N 1
ATOM 1643 C CA . LYS A 1 215 ? -13.999 -5.705 14.283 1.00 89.12 215 LYS A CA 1
ATOM 1644 C C . LYS A 1 215 ? -13.885 -6.839 15.308 1.00 89.12 215 LYS A C 1
ATOM 1646 O O . LYS A 1 215 ? -14.763 -6.998 16.145 1.00 89.12 215 LYS A O 1
ATOM 1651 N N . ASN A 1 216 ? -12.769 -7.570 15.311 1.00 86.25 216 ASN A N 1
ATOM 1652 C CA . ASN A 1 216 ? -12.553 -8.706 16.221 1.00 86.25 216 ASN A CA 1
ATOM 1653 C C . ASN A 1 216 ? -12.456 -8.298 17.697 1.00 86.25 216 ASN A C 1
ATOM 1655 O O . ASN A 1 216 ? -12.574 -9.140 18.583 1.00 86.25 216 ASN A O 1
ATOM 1659 N N . ARG A 1 217 ? -12.185 -7.020 17.973 1.00 87.88 217 ARG A N 1
ATOM 1660 C CA . ARG A 1 217 ? -12.048 -6.483 19.331 1.00 87.88 217 ARG A CA 1
ATOM 1661 C C . ARG A 1 217 ? -13.142 -5.498 19.687 1.00 87.88 217 ARG A C 1
ATOM 1663 O O . ARG A 1 217 ? -13.003 -4.772 20.664 1.00 87.88 217 ARG A O 1
ATOM 1670 N N . TYR A 1 218 ? -14.214 -5.458 18.908 1.00 89.62 218 TYR A N 1
ATOM 1671 C CA . TYR A 1 218 ? -15.224 -4.419 19.008 1.00 89.62 218 TYR A CA 1
ATOM 1672 C C . TYR A 1 218 ? -15.848 -4.359 20.414 1.00 89.62 218 TYR A C 1
ATOM 1674 O O . TYR A 1 218 ? -15.892 -3.286 21.019 1.00 89.62 218 TYR A O 1
ATOM 1682 N N . GLY A 1 219 ? -16.202 -5.516 20.988 1.00 85.88 219 GLY A N 1
ATOM 1683 C CA . GLY A 1 219 ? -16.695 -5.606 22.367 1.00 85.88 219 GLY A CA 1
ATOM 1684 C C . GLY A 1 219 ? -15.670 -5.193 23.428 1.00 85.88 219 GLY A C 1
ATOM 1685 O O . GLY A 1 219 ? -15.994 -4.395 24.305 1.00 85.88 219 GLY A O 1
ATOM 1686 N N . ASP A 1 220 ? -14.418 -5.657 23.318 1.00 87.94 220 ASP A N 1
ATOM 1687 C CA . ASP A 1 220 ? -13.336 -5.261 24.236 1.00 87.94 220 ASP A CA 1
ATOM 1688 C C . ASP A 1 220 ? -13.118 -3.735 24.213 1.00 87.94 220 ASP A C 1
ATOM 1690 O O . ASP A 1 220 ? -12.953 -3.095 25.253 1.00 87.94 220 ASP A O 1
ATOM 1694 N N . LEU A 1 221 ? -13.117 -3.142 23.014 1.00 91.88 221 LEU A N 1
ATOM 1695 C CA . LEU A 1 221 ? -12.943 -1.707 22.805 1.00 91.88 221 LEU A CA 1
ATOM 1696 C C . LEU A 1 221 ? -14.082 -0.920 23.451 1.00 91.88 221 LEU A C 1
ATOM 1698 O O . LEU A 1 221 ? -13.813 0.027 24.190 1.00 91.88 221 LEU A O 1
ATOM 1702 N N . LEU A 1 222 ? -15.334 -1.325 23.219 1.00 90.88 222 LEU A N 1
ATOM 1703 C CA . LEU A 1 222 ? -16.499 -0.693 23.834 1.00 90.88 222 LEU A CA 1
ATOM 1704 C C . LEU A 1 222 ? -16.455 -0.784 25.358 1.00 90.88 222 LEU A C 1
ATOM 1706 O O . LEU A 1 222 ? -16.636 0.235 26.023 1.00 90.88 222 LEU A O 1
ATOM 1710 N N . HIS A 1 223 ? -16.140 -1.957 25.910 1.00 87.88 223 HIS A N 1
ATOM 1711 C CA . HIS A 1 223 ? -16.020 -2.154 27.352 1.00 87.88 223 HIS A CA 1
ATOM 1712 C C . HIS A 1 223 ? -14.967 -1.221 27.966 1.00 87.88 223 HIS A C 1
ATOM 1714 O O . HIS A 1 223 ? -15.248 -0.499 28.925 1.00 87.88 223 HIS A O 1
ATOM 1720 N N . VAL A 1 224 ? -13.757 -1.178 27.396 1.00 90.12 224 VAL A N 1
ATOM 1721 C CA . VAL A 1 224 ? -12.684 -0.331 27.936 1.00 90.12 224 VAL A CA 1
ATOM 1722 C C . VAL A 1 224 ? -13.010 1.151 27.775 1.00 90.12 224 VAL A C 1
ATOM 1724 O O . VAL A 1 224 ? -12.790 1.924 28.706 1.00 90.12 224 VAL A O 1
ATOM 1727 N N . LEU A 1 225 ? -13.577 1.570 26.641 1.00 91.94 225 LEU A N 1
ATOM 1728 C CA . LEU A 1 225 ? -14.024 2.953 26.461 1.00 91.94 225 LEU A CA 1
ATOM 1729 C C . LEU A 1 225 ? -15.126 3.324 27.461 1.00 91.94 225 LEU A C 1
ATOM 1731 O O . LEU A 1 225 ? -15.085 4.423 28.013 1.00 91.94 225 LEU A O 1
ATOM 1735 N N . ASN A 1 226 ? -16.061 2.412 27.743 1.00 89.81 226 ASN A N 1
ATOM 1736 C CA . ASN A 1 226 ? -17.103 2.608 28.747 1.00 89.81 226 ASN A CA 1
ATOM 1737 C C . ASN A 1 226 ? -16.501 2.796 30.143 1.00 89.81 226 ASN A C 1
ATOM 1739 O O . ASN A 1 226 ? -16.748 3.796 30.808 1.00 89.81 226 ASN A O 1
ATOM 1743 N N . LYS A 1 227 ? -15.606 1.897 30.546 1.00 88.38 227 LYS A N 1
ATOM 1744 C CA . LYS A 1 227 ? -14.907 1.994 31.827 1.00 88.38 227 LYS A CA 1
ATOM 1745 C C . LYS A 1 227 ? -14.089 3.283 31.954 1.00 88.38 227 LYS A C 1
ATOM 1747 O O . LYS A 1 227 ? -14.021 3.877 33.028 1.00 88.38 227 LYS A O 1
ATOM 1752 N N . LEU A 1 228 ? -13.450 3.732 30.871 1.00 88.25 228 LEU A N 1
ATOM 1753 C CA . LEU A 1 228 ? -12.674 4.974 30.860 1.00 88.25 228 LEU A CA 1
ATOM 1754 C C . LEU A 1 228 ? -13.557 6.224 30.911 1.00 88.25 228 LEU A C 1
ATOM 1756 O O . LEU A 1 228 ? -13.143 7.196 31.538 1.00 88.25 228 LEU A O 1
ATOM 1760 N N . LYS A 1 229 ? -14.748 6.210 30.298 1.00 85.81 229 LYS A N 1
ATOM 1761 C CA . LYS A 1 229 ? -15.681 7.352 30.331 1.00 85.81 229 LYS A CA 1
ATOM 1762 C C . LYS A 1 229 ? -16.319 7.547 31.714 1.00 85.81 229 LYS A C 1
ATOM 1764 O O . LYS A 1 229 ? -16.707 8.656 32.057 1.00 85.81 229 LYS A O 1
ATOM 1769 N N . GLU A 1 230 ? -16.438 6.475 32.497 1.00 83.44 230 GLU A N 1
ATOM 1770 C CA . GLU A 1 230 ? -17.035 6.494 33.840 1.00 83.44 230 GLU A CA 1
ATOM 1771 C C . GLU A 1 230 ? -16.061 6.966 34.932 1.00 83.44 230 GLU A C 1
ATOM 1773 O O . GLU A 1 230 ? -16.493 7.339 36.027 1.00 83.44 230 GLU A O 1
ATOM 1778 N N . LYS A 1 231 ? -14.750 7.005 34.647 1.00 80.62 231 LYS A N 1
ATOM 1779 C CA . LYS A 1 231 ? -13.751 7.547 35.577 1.00 80.62 231 LYS A CA 1
ATOM 1780 C C . LYS A 1 231 ? -13.978 9.050 35.763 1.00 80.62 231 LYS A C 1
ATOM 1782 O O . LYS A 1 231 ? -13.913 9.822 34.813 1.00 80.62 231 LYS A O 1
ATOM 1787 N N . LYS A 1 232 ? -14.210 9.469 37.010 1.00 62.88 232 LYS A N 1
ATOM 1788 C CA . LYS A 1 232 ? -14.345 10.878 37.407 1.00 62.88 232 LYS A CA 1
ATOM 1789 C C . LYS A 1 232 ? -13.123 11.303 38.227 1.00 62.88 232 LYS A C 1
ATOM 1791 O O . LYS A 1 232 ? -12.826 10.693 39.248 1.00 62.88 232 LYS A O 1
ATOM 1796 N N . GLY A 1 233 ? -12.434 12.357 37.796 1.00 65.75 233 GLY A N 1
ATOM 1797 C CA . GLY A 1 233 ? -11.318 12.995 38.509 1.00 65.75 233 GLY A CA 1
ATOM 1798 C C . GLY A 1 233 ? -11.065 14.419 37.990 1.00 65.75 233 GLY A C 1
ATOM 1799 O O . GLY A 1 233 ? -11.821 14.906 37.158 1.00 65.75 233 GLY A O 1
ATOM 1800 N N . LYS A 1 234 ? -10.025 15.116 38.465 1.00 59.50 234 LYS A N 1
ATOM 1801 C CA . LYS A 1 234 ? -9.628 16.438 37.920 1.00 59.50 234 LYS A CA 1
ATOM 1802 C C . LYS A 1 234 ? -8.509 16.342 36.874 1.00 59.50 234 LYS A C 1
ATOM 1804 O O . LYS A 1 234 ? -8.476 17.146 35.945 1.00 59.50 234 LYS A O 1
ATOM 1809 N N . ASP A 1 235 ? -7.659 15.325 36.975 1.00 69.81 235 ASP A N 1
ATOM 1810 C CA . ASP A 1 235 ? -6.553 15.088 36.046 1.00 69.81 235 ASP A CA 1
ATOM 1811 C C . ASP A 1 235 ? -7.022 14.207 34.880 1.00 69.81 235 ASP A C 1
ATOM 1813 O O . ASP A 1 235 ? -7.596 13.152 35.115 1.00 69.81 235 ASP A O 1
ATOM 1817 N N . ASN A 1 236 ? -6.751 14.603 33.630 1.00 74.69 236 ASN A N 1
ATOM 1818 C CA . ASN A 1 236 ? -7.116 13.883 32.390 1.00 74.69 236 ASN A CA 1
ATOM 1819 C C . ASN A 1 236 ? -8.573 14.002 31.891 1.00 74.69 236 ASN A C 1
ATOM 1821 O O . ASN A 1 236 ? -8.998 13.184 31.077 1.00 74.69 236 ASN A O 1
ATOM 1825 N N . ALA A 1 237 ? -9.303 15.072 32.235 1.00 81.00 237 ALA A N 1
ATOM 1826 C CA . ALA A 1 237 ? -10.651 15.345 31.699 1.00 81.00 237 ALA A CA 1
ATOM 1827 C C . ALA A 1 237 ? -10.751 15.223 30.160 1.00 81.00 237 ALA A C 1
ATOM 1829 O O . ALA A 1 237 ? -11.649 14.575 29.629 1.00 81.00 237 ALA A O 1
ATOM 1830 N N . LYS A 1 238 ? -9.751 15.748 29.435 1.00 85.25 238 LYS A N 1
ATOM 1831 C CA . LYS A 1 238 ? -9.668 15.636 27.967 1.00 85.25 238 LYS A CA 1
ATOM 1832 C C . LYS A 1 238 ? -9.573 14.191 27.467 1.00 85.25 238 LYS A C 1
ATOM 1834 O O . LYS A 1 238 ? -9.949 13.924 26.330 1.00 85.25 238 LYS A O 1
ATOM 1839 N N . GLU A 1 239 ? -8.999 13.275 28.246 1.00 83.75 239 GLU A N 1
ATOM 1840 C CA . GLU A 1 239 ? -8.909 11.865 27.861 1.00 83.75 239 GLU A CA 1
ATOM 1841 C C . GLU A 1 239 ? -10.246 11.147 28.035 1.00 83.75 239 GLU A C 1
ATOM 1843 O O . GLU A 1 239 ? -10.608 10.352 27.169 1.00 83.75 239 GLU A O 1
ATOM 1848 N N . TRP A 1 240 ? -10.994 11.438 29.101 1.00 86.12 240 TRP A N 1
ATOM 1849 C CA . TRP A 1 240 ? -12.309 10.829 29.322 1.00 86.12 240 TRP A CA 1
ATOM 1850 C C . TRP A 1 240 ? -13.349 11.345 28.335 1.00 86.12 240 TRP A C 1
ATOM 1852 O O . TRP A 1 240 ? -14.107 10.543 27.796 1.00 86.12 240 TRP A O 1
ATOM 1862 N N . ASP A 1 241 ? -13.316 12.637 28.000 1.00 88.69 241 ASP A N 1
ATOM 1863 C CA . ASP A 1 241 ? -14.156 13.192 26.933 1.00 88.69 241 ASP A CA 1
ATOM 1864 C C . ASP A 1 241 ? -13.874 12.500 25.596 1.00 88.69 241 ASP A C 1
ATOM 1866 O O . ASP A 1 241 ? -14.796 12.113 24.876 1.00 88.69 241 ASP A O 1
ATOM 1870 N N . LYS A 1 242 ? -12.594 12.265 25.276 1.00 92.19 242 LYS A N 1
ATOM 1871 C CA . LYS A 1 242 ? -12.205 11.491 24.087 1.00 92.19 242 LYS A CA 1
ATOM 1872 C C . LYS A 1 242 ? -12.699 10.049 24.157 1.00 92.19 242 LYS A C 1
ATOM 1874 O O . LYS A 1 242 ? -13.226 9.560 23.163 1.00 92.19 242 LYS A O 1
ATOM 1879 N N . ALA A 1 243 ? -12.580 9.386 25.307 1.00 92.31 243 ALA A N 1
ATOM 1880 C CA . ALA A 1 243 ? -13.106 8.035 25.495 1.00 92.31 243 ALA A CA 1
ATOM 1881 C C . ALA A 1 243 ? -14.630 7.990 25.284 1.00 92.31 243 ALA A C 1
ATOM 1883 O O . ALA A 1 243 ? -15.125 7.119 24.574 1.00 92.31 243 ALA A O 1
ATOM 1884 N N . GLY A 1 244 ? -15.369 8.963 25.827 1.00 92.50 244 GLY A N 1
ATOM 1885 C CA . GLY A 1 244 ? -16.814 9.098 25.644 1.00 92.50 244 GLY A CA 1
ATOM 1886 C C . GLY A 1 244 ? -17.213 9.408 24.197 1.00 92.50 244 GLY A C 1
ATOM 1887 O O . GLY A 1 244 ? -18.195 8.860 23.694 1.00 92.50 244 GLY A O 1
ATOM 1888 N N . ASN A 1 245 ? -16.437 10.235 23.494 1.00 94.56 245 ASN A N 1
ATOM 1889 C CA . ASN A 1 245 ? -16.624 10.506 22.066 1.00 94.56 245 ASN A CA 1
ATOM 1890 C C . ASN A 1 245 ? -16.416 9.246 21.223 1.00 94.56 245 ASN A C 1
ATOM 1892 O O . ASN A 1 245 ? -17.278 8.912 20.413 1.00 94.56 245 ASN A O 1
ATOM 1896 N N . LEU A 1 246 ? -15.324 8.516 21.452 1.00 95.75 246 LEU A N 1
ATOM 1897 C CA . LEU A 1 246 ? -15.044 7.255 20.767 1.00 95.75 246 LEU A CA 1
ATOM 1898 C C . LEU A 1 246 ? -16.089 6.187 21.089 1.00 95.75 246 LEU A C 1
ATOM 1900 O O . LEU A 1 246 ? -16.547 5.505 20.181 1.00 95.75 246 LEU A O 1
ATOM 1904 N N . HIS A 1 247 ? -16.536 6.088 22.343 1.00 94.38 247 HIS A N 1
ATOM 1905 C CA . HIS A 1 247 ? -17.618 5.182 22.730 1.00 94.38 247 HIS A CA 1
ATOM 1906 C C . HIS A 1 247 ? -18.899 5.482 21.941 1.00 94.38 247 HIS A C 1
ATOM 1908 O O . HIS A 1 247 ? -19.531 4.568 21.416 1.00 94.38 247 HIS A O 1
ATOM 1914 N N . ARG A 1 248 ? -19.286 6.760 21.821 1.00 93.94 248 ARG A N 1
ATOM 1915 C CA . ARG A 1 248 ? -20.453 7.164 21.019 1.00 93.94 248 ARG A CA 1
ATOM 1916 C C . ARG A 1 248 ? -20.270 6.850 19.539 1.00 93.94 248 ARG A C 1
ATOM 1918 O O . ARG A 1 248 ? -21.181 6.294 18.942 1.00 93.94 248 ARG A O 1
ATOM 1925 N N . LYS A 1 249 ? -19.102 7.160 18.965 1.00 94.88 249 LYS A N 1
ATOM 1926 C CA . LYS A 1 249 ? -18.776 6.834 17.568 1.00 94.88 249 LYS A CA 1
ATOM 1927 C C . LYS A 1 249 ? -18.851 5.337 17.300 1.00 94.88 249 LYS A C 1
ATOM 1929 O O . LYS A 1 249 ? -19.407 4.950 16.281 1.00 94.88 249 LYS A O 1
ATOM 1934 N N . MET A 1 250 ? -18.325 4.520 18.213 1.00 92.81 250 MET A N 1
ATOM 1935 C CA . MET A 1 250 ? -18.363 3.069 18.082 1.00 92.81 250 MET A CA 1
ATOM 1936 C C . MET A 1 250 ? -19.792 2.542 18.080 1.00 92.81 250 MET A C 1
ATOM 1938 O O . MET A 1 250 ? -20.099 1.744 17.211 1.00 92.81 250 MET A O 1
ATOM 1942 N N . ASN A 1 251 ? -20.677 3.059 18.938 1.00 90.06 251 ASN A N 1
ATOM 1943 C CA . ASN A 1 251 ? -22.095 2.672 18.986 1.00 90.06 251 ASN A CA 1
ATOM 1944 C C . ASN A 1 251 ? -22.951 3.184 17.810 1.00 90.06 251 ASN A C 1
ATOM 1946 O O . ASN A 1 251 ? -24.154 2.932 17.777 1.00 90.06 251 ASN A O 1
ATOM 1950 N N . ARG A 1 252 ? -22.372 3.909 16.848 1.00 92.25 252 ARG A N 1
ATOM 1951 C CA . ARG A 1 252 ? -23.084 4.286 15.625 1.00 92.25 252 ARG A CA 1
ATOM 1952 C C . ARG A 1 252 ? -23.272 3.059 14.743 1.00 92.25 252 ARG A C 1
ATOM 1954 O O . ARG A 1 252 ? -22.297 2.384 14.407 1.00 92.25 252 ARG A O 1
ATOM 1961 N N . PHE A 1 253 ? -24.509 2.809 14.328 1.00 89.19 253 PHE A N 1
ATOM 1962 C CA . PHE A 1 253 ? -24.836 1.708 13.423 1.00 89.19 253 PHE A CA 1
ATOM 1963 C C . PHE A 1 253 ? -24.052 1.809 12.106 1.00 89.19 253 PHE A C 1
ATOM 1965 O O . PHE A 1 253 ? -23.570 0.808 11.579 1.00 89.19 253 PHE A O 1
ATOM 1972 N N . GLU A 1 254 ? -23.828 3.036 11.638 1.00 91.62 254 GLU A N 1
ATOM 1973 C CA . GLU A 1 254 ? -23.036 3.352 10.457 1.00 91.62 254 GLU A CA 1
ATOM 1974 C C . GLU A 1 254 ? -21.612 2.785 10.556 1.00 91.62 254 GLU A C 1
ATOM 1976 O O . GLU A 1 254 ? -21.114 2.222 9.584 1.00 91.62 254 GLU A O 1
ATOM 1981 N N . LEU A 1 255 ? -20.961 2.855 11.728 1.00 92.62 255 LEU A N 1
ATOM 1982 C CA . LEU A 1 255 ? -19.610 2.310 11.901 1.00 92.62 255 LEU A CA 1
ATOM 1983 C C . LEU A 1 255 ? -19.609 0.778 11.804 1.00 92.62 255 LEU A C 1
ATOM 1985 O O . LEU A 1 255 ? -18.713 0.206 11.184 1.00 92.62 255 LEU A O 1
ATOM 1989 N N . VAL A 1 256 ? -20.605 0.115 12.398 1.00 90.81 256 VAL A N 1
ATOM 1990 C CA . VAL A 1 256 ? -20.731 -1.352 12.376 1.00 90.81 256 VAL A CA 1
ATOM 1991 C C . VAL A 1 256 ? -20.929 -1.850 10.946 1.00 90.81 256 VAL A C 1
ATOM 1993 O O . VAL A 1 256 ? -20.216 -2.748 10.499 1.00 90.81 256 VAL A O 1
ATOM 1996 N N . ILE A 1 257 ? -21.836 -1.223 10.194 1.00 91.19 257 ILE A N 1
ATOM 1997 C CA . ILE A 1 257 ? -22.069 -1.563 8.788 1.00 91.19 257 ILE A CA 1
ATOM 1998 C C . ILE A 1 257 ? -20.825 -1.295 7.939 1.00 91.19 257 ILE A C 1
ATOM 2000 O O . ILE A 1 257 ? -20.436 -2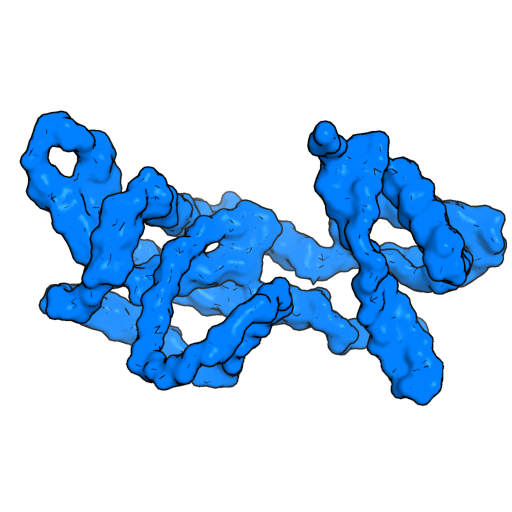.147 7.139 1.00 91.19 257 ILE A O 1
ATOM 2004 N N . MET A 1 258 ? -20.145 -0.167 8.149 1.00 94.56 258 MET A N 1
ATOM 2005 C CA . MET A 1 258 ? -18.913 0.140 7.424 1.00 94.56 258 MET A CA 1
ATOM 2006 C C . MET A 1 258 ? -17.786 -0.852 7.735 1.00 94.56 258 MET A C 1
ATOM 2008 O O . MET A 1 258 ? -17.070 -1.234 6.814 1.00 94.56 258 MET A O 1
ATOM 2012 N N . LEU A 1 259 ? -17.650 -1.339 8.977 1.00 93.12 259 LEU A N 1
ATOM 2013 C CA . LEU A 1 259 ? -16.688 -2.399 9.318 1.00 93.12 259 LEU A CA 1
ATOM 2014 C C . LEU A 1 259 ? -16.931 -3.667 8.487 1.00 93.12 259 LEU A C 1
ATOM 2016 O O . LEU A 1 259 ? -15.977 -4.253 7.981 1.00 93.12 259 LEU A O 1
ATOM 2020 N N . ILE A 1 260 ? -18.194 -4.065 8.317 1.00 89.88 260 ILE A N 1
ATOM 2021 C CA . ILE A 1 260 ? -18.581 -5.255 7.549 1.00 89.88 260 ILE A CA 1
ATOM 2022 C C . ILE A 1 260 ? -18.328 -5.054 6.051 1.00 89.88 260 ILE A C 1
ATOM 2024 O O . ILE A 1 260 ? -17.711 -5.903 5.406 1.00 89.88 260 ILE A O 1
ATOM 2028 N N . ILE A 1 261 ? -18.783 -3.929 5.495 1.00 91.62 261 ILE A N 1
ATOM 2029 C CA . ILE A 1 261 ? -18.626 -3.614 4.069 1.00 91.62 261 ILE A CA 1
ATOM 2030 C C . ILE A 1 261 ? -17.140 -3.530 3.708 1.00 91.62 261 ILE A C 1
ATOM 2032 O O . ILE A 1 261 ? -16.690 -4.182 2.763 1.00 91.62 261 ILE A O 1
ATOM 2036 N N . TRP A 1 262 ? -16.358 -2.771 4.480 1.00 94.56 262 TRP A N 1
ATOM 2037 C CA . TRP A 1 262 ? -14.940 -2.579 4.200 1.00 94.56 262 TRP A CA 1
ATOM 2038 C C . TRP A 1 262 ? -14.108 -3.832 4.432 1.00 94.56 262 TRP A C 1
ATOM 2040 O O . TRP A 1 262 ? -13.120 -4.015 3.728 1.00 94.56 262 TRP A O 1
ATOM 2050 N N . GLU A 1 263 ? -14.484 -4.721 5.351 1.00 91.56 263 GLU A N 1
ATOM 2051 C CA . GLU A 1 263 ? -13.811 -6.015 5.467 1.00 91.56 263 GLU A CA 1
ATOM 2052 C C . GLU A 1 263 ? -13.962 -6.840 4.183 1.00 91.56 263 GLU A C 1
ATOM 2054 O O . GLU A 1 263 ? -12.959 -7.331 3.659 1.00 91.56 263 GLU A O 1
ATOM 2059 N N . LYS A 1 264 ? -15.179 -6.944 3.632 1.00 90.00 264 LYS A N 1
ATOM 2060 C CA . LYS A 1 264 ? -15.425 -7.678 2.379 1.00 90.00 264 LYS A CA 1
ATOM 2061 C C . LYS A 1 264 ? -14.690 -7.040 1.199 1.00 90.00 264 LYS A C 1
ATOM 2063 O O . LYS A 1 264 ? -13.960 -7.728 0.485 1.00 90.00 264 LYS A O 1
ATOM 2068 N N . LEU A 1 265 ? -14.814 -5.721 1.037 1.00 92.44 265 LEU A N 1
ATOM 2069 C CA . LEU A 1 265 ? -14.148 -4.986 -0.043 1.00 92.44 265 LEU A CA 1
ATOM 2070 C C . LEU A 1 265 ? -12.623 -5.096 0.045 1.00 92.44 265 LEU A C 1
ATOM 2072 O O . LEU A 1 265 ? -11.967 -5.416 -0.945 1.00 92.44 265 LEU A O 1
ATOM 2076 N N . LEU A 1 266 ? -12.041 -4.873 1.227 1.00 92.44 266 LEU A N 1
ATOM 2077 C CA . LEU A 1 266 ? -10.591 -4.942 1.394 1.00 92.44 266 LEU A CA 1
ATOM 2078 C C . LEU A 1 266 ? -10.060 -6.371 1.277 1.00 92.44 266 LEU A C 1
ATOM 2080 O O . LEU A 1 266 ? -8.915 -6.529 0.867 1.00 92.44 266 LEU A O 1
ATOM 2084 N N . THR A 1 267 ? -10.866 -7.395 1.583 1.00 90.81 267 THR A N 1
ATOM 2085 C CA . THR A 1 267 ? -10.499 -8.798 1.325 1.00 90.81 267 THR A CA 1
ATOM 2086 C C . THR A 1 267 ? -10.326 -9.026 -0.172 1.00 90.81 267 THR A C 1
ATOM 2088 O O . THR A 1 267 ? -9.267 -9.483 -0.600 1.00 90.81 267 THR A O 1
ATOM 2091 N N . ALA A 1 268 ? -11.306 -8.618 -0.982 1.00 90.94 268 ALA A N 1
ATOM 2092 C CA . ALA A 1 268 ? -11.214 -8.717 -2.438 1.00 90.94 268 ALA A CA 1
ATOM 2093 C C . ALA A 1 268 ? -10.025 -7.913 -2.998 1.00 90.94 268 ALA A C 1
ATOM 2095 O O . ALA A 1 268 ? -9.270 -8.412 -3.829 1.00 90.94 268 ALA A O 1
ATOM 2096 N N . ILE A 1 269 ? -9.801 -6.695 -2.491 1.00 91.00 269 ILE A N 1
ATOM 2097 C CA . ILE A 1 269 ? -8.652 -5.856 -2.871 1.00 91.00 269 ILE A CA 1
ATOM 2098 C C . ILE A 1 269 ? -7.323 -6.514 -2.491 1.00 91.00 269 ILE A C 1
ATOM 2100 O O . ILE A 1 269 ? -6.356 -6.421 -3.246 1.00 91.00 269 ILE A O 1
ATOM 2104 N N . GLN A 1 270 ? -7.237 -7.149 -1.321 1.00 90.81 270 GLN A N 1
ATOM 2105 C CA . GLN A 1 270 ? -6.024 -7.828 -0.878 1.00 90.81 270 GLN A CA 1
ATOM 2106 C C . GLN A 1 270 ? -5.701 -9.019 -1.782 1.00 90.81 270 GLN A C 1
ATOM 2108 O O . GLN A 1 270 ? -4.544 -9.159 -2.175 1.00 90.81 270 GLN A O 1
ATOM 2113 N N . ILE A 1 271 ? -6.711 -9.814 -2.148 1.00 88.81 271 ILE A N 1
ATOM 2114 C CA . ILE A 1 271 ? -6.578 -10.932 -3.093 1.00 88.81 271 ILE A CA 1
ATOM 2115 C C . ILE A 1 271 ? -6.109 -10.408 -4.453 1.00 88.81 271 ILE A C 1
ATOM 2117 O O . ILE A 1 271 ? -5.039 -10.791 -4.915 1.00 88.81 271 ILE A O 1
ATOM 2121 N N . ALA A 1 272 ? -6.822 -9.437 -5.033 1.00 89.69 272 ALA A N 1
ATOM 2122 C CA . ALA A 1 272 ? -6.444 -8.847 -6.316 1.00 89.69 272 ALA A CA 1
ATOM 2123 C C . ALA A 1 272 ? -5.025 -8.250 -6.283 1.00 89.69 272 ALA A C 1
ATOM 2125 O O . ALA A 1 272 ? -4.237 -8.439 -7.205 1.00 89.69 272 ALA A O 1
ATOM 2126 N N . SER A 1 273 ? -4.655 -7.559 -5.201 1.00 89.06 273 SER A N 1
ATOM 2127 C CA . SER A 1 273 ? -3.305 -7.018 -5.023 1.00 89.06 273 SER A CA 1
ATOM 2128 C C . SER A 1 273 ? -2.239 -8.112 -4.930 1.00 89.06 273 SER A C 1
ATOM 2130 O O . SER A 1 273 ? -1.120 -7.865 -5.376 1.00 89.06 273 SER A O 1
ATOM 2132 N N . ALA A 1 274 ? -2.541 -9.260 -4.320 1.00 87.69 274 ALA A N 1
ATOM 2133 C CA . ALA A 1 274 ? -1.623 -10.392 -4.228 1.00 87.69 274 ALA A CA 1
ATOM 2134 C C . ALA A 1 274 ? -1.456 -11.073 -5.592 1.00 87.69 274 ALA A C 1
ATOM 2136 O O . ALA A 1 274 ? -0.328 -11.331 -6.007 1.00 87.69 274 ALA A O 1
ATOM 2137 N N . ASP A 1 275 ? -2.551 -11.259 -6.329 1.00 87.38 275 ASP A N 1
ATOM 2138 C CA . ASP A 1 275 ? -2.533 -11.833 -7.675 1.00 87.38 275 ASP A CA 1
ATOM 2139 C C . ASP A 1 275 ? -1.733 -10.957 -8.645 1.00 87.38 275 ASP A C 1
ATOM 2141 O O . ASP A 1 275 ? -0.858 -11.468 -9.344 1.00 87.38 275 ASP A O 1
ATOM 2145 N N . LEU A 1 276 ? -1.943 -9.633 -8.608 1.00 85.81 276 LEU A N 1
ATOM 2146 C CA . LEU A 1 276 ? -1.197 -8.641 -9.400 1.00 85.81 276 LEU A CA 1
ATOM 2147 C C . LEU A 1 276 ? 0.308 -8.611 -9.109 1.00 85.81 276 LEU A C 1
ATOM 2149 O O . LEU A 1 276 ? 1.084 -8.137 -9.936 1.00 85.81 276 LEU A O 1
ATOM 2153 N N . GLN A 1 277 ? 0.719 -9.067 -7.928 1.00 83.50 277 GLN A N 1
ATOM 2154 C CA . GLN A 1 277 ? 2.126 -9.167 -7.531 1.00 83.50 277 GLN A CA 1
ATOM 2155 C C . GLN A 1 277 ? 2.677 -10.581 -7.726 1.00 83.50 277 GLN A C 1
ATOM 2157 O O . GLN A 1 277 ? 3.878 -10.798 -7.580 1.00 83.50 277 GLN A O 1
ATOM 2162 N N . SER A 1 278 ? 1.815 -11.547 -8.046 1.00 81.69 278 SER A N 1
ATOM 2163 C CA . SER A 1 278 ? 2.224 -12.923 -8.250 1.00 81.69 278 SER A CA 1
ATOM 2164 C C . SER A 1 278 ? 2.987 -13.068 -9.564 1.00 81.69 278 SER A C 1
ATOM 2166 O O . SER A 1 278 ? 2.689 -12.451 -10.588 1.00 81.69 278 SER A O 1
ATOM 2168 N N . MET A 1 279 ? 3.958 -13.970 -9.554 1.00 69.69 279 MET A N 1
ATOM 2169 C CA . MET A 1 279 ? 4.746 -14.303 -10.735 1.00 69.69 279 MET A CA 1
ATOM 2170 C C . MET A 1 279 ? 3.938 -15.045 -11.817 1.00 69.69 279 MET A C 1
ATOM 2172 O O . MET A 1 279 ? 4.392 -15.194 -12.948 1.00 69.69 279 MET A O 1
ATOM 2176 N N . LYS A 1 280 ? 2.727 -15.509 -11.478 1.00 62.44 280 LYS A N 1
ATOM 2177 C CA . LYS A 1 280 ? 1.871 -16.330 -12.345 1.00 62.44 280 LYS A CA 1
ATOM 2178 C C . LYS A 1 280 ? 1.138 -15.538 -13.425 1.00 62.44 280 LYS A C 1
ATOM 2180 O O . LYS A 1 280 ? 0.522 -16.162 -14.289 1.00 62.44 280 LYS A O 1
ATOM 2185 N N . ILE A 1 281 ? 1.199 -14.205 -13.407 1.00 55.78 281 ILE A N 1
ATOM 2186 C CA . ILE A 1 281 ? 0.649 -13.393 -14.494 1.00 55.78 281 ILE A CA 1
ATOM 2187 C C . ILE A 1 281 ? 1.530 -13.598 -15.725 1.00 55.78 281 ILE A C 1
ATOM 2189 O O . ILE A 1 281 ? 2.563 -12.955 -15.904 1.00 55.78 281 ILE A O 1
ATOM 2193 N N . ARG A 1 282 ? 1.105 -14.547 -16.563 1.00 45.94 282 ARG A N 1
ATOM 2194 C CA . ARG A 1 282 ? 1.562 -14.691 -17.938 1.00 45.94 282 ARG A CA 1
ATOM 2195 C C . ARG A 1 282 ? 1.098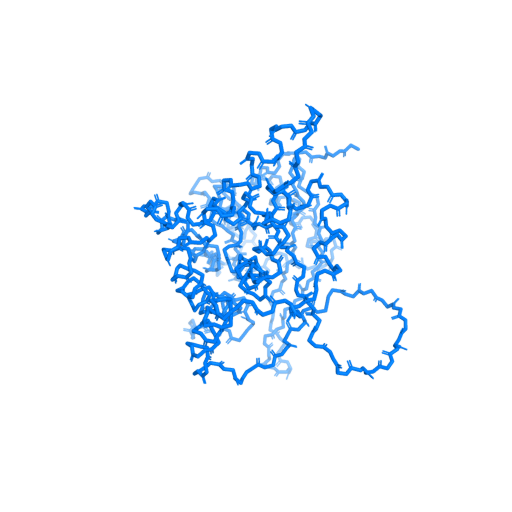 -13.442 -18.673 1.00 45.94 282 ARG A C 1
ATOM 2197 O O . ARG A 1 282 ? -0.081 -13.329 -19.002 1.00 45.94 282 ARG A O 1
ATOM 2204 N N . GLU A 1 283 ? 2.005 -12.497 -18.905 1.00 46.84 283 GLU A N 1
ATOM 2205 C CA . GLU A 1 283 ? 1.797 -11.581 -20.021 1.00 46.84 283 GLU A CA 1
ATOM 2206 C C . GLU A 1 283 ? 1.577 -12.466 -21.254 1.00 46.84 283 GLU A C 1
ATOM 2208 O O . GLU A 1 283 ? 2.301 -13.447 -21.458 1.00 46.84 283 GLU A O 1
ATOM 2213 N N . GLY A 1 284 ? 0.468 -12.231 -21.959 1.00 37.78 284 GLY A N 1
ATOM 2214 C CA . GLY A 1 284 ? 0.073 -13.035 -23.112 1.00 37.78 284 GLY A CA 1
ATOM 2215 C C . GLY A 1 284 ? 1.191 -13.100 -24.157 1.00 37.78 284 GLY A C 1
ATOM 2216 O O . GLY A 1 284 ? 2.144 -12.324 -24.082 1.00 37.78 284 GLY A O 1
ATOM 2217 N N . PRO A 1 285 ? 1.105 -14.031 -25.122 1.00 32.56 285 PRO A N 1
ATOM 2218 C CA . PRO A 1 285 ? 2.125 -14.142 -26.157 1.00 32.56 285 PRO A CA 1
ATOM 2219 C C . PRO A 1 285 ? 2.332 -12.780 -26.838 1.00 32.56 285 PRO A C 1
ATOM 2221 O O . PRO A 1 285 ? 1.368 -12.181 -27.320 1.00 32.56 285 PRO A O 1
ATOM 2224 N N . VAL A 1 286 ? 3.581 -12.301 -26.800 1.00 35.28 286 VAL A N 1
ATOM 2225 C CA . VAL A 1 286 ? 4.080 -11.161 -27.587 1.00 35.28 286 VAL A CA 1
ATOM 2226 C C . VAL A 1 286 ? 4.235 -11.592 -29.036 1.00 35.28 286 VAL A C 1
ATOM 2228 O O . VAL A 1 286 ? 4.748 -12.715 -29.249 1.00 35.28 286 VAL A O 1
#

Organism: Paramuricea clavata (NCBI:txid317549)

InterPro domains:
  IPR012337 Ribonuclease H-like superfamily [SSF53098] (25-230)
  IPR025398 ZMYM1-like, RNase-like domain [PF14291] (8-73)

Sequence (286 aa):
RYLPGGPISIVVRWVDVEAAEAVETFLGFLPAKQGGTAKALTDTVLDYLRHITLDPKRIRGQGYDGASVMSGSKGGFNILISNYLKSEGVTSPAPFVHCASHNLNLVLNDAVECNADSINFFSDLEEIYNFFNKSINRTAELNSATSVDNSAELSVINEFMDSVVSDSDNSDDTSINSGSITPKRKRRNGKNKLTLKKLCATRWSSRINSVRAVKNRYGDLLHVLNKLKEKKGKDNAKEWDKAGNLHRKMNRFELVIMLIIWEKLLTAIQIASADLQSMKIREGPV

pLDDT: mean 80.41, std 19.76, range [24.44, 96.38]